Protein AF-A0A937M242-F1 (afdb_monomer_lite)

pLDDT: mean 80.91, std 14.11, range [37.75, 94.81]

Foldseek 3Di:
DVVLLVVLVVVVVPDPDDPCCLPVVPVDQDPVNVVLLVQLLPDALCCVQVLVVLLVVAAQQSCLLVVLLVVLLVCQVPPQVVVCVVVVDPALLVVQCVVPHPVSSVVVVVVVCCCCVVPVLVSRLQSVLVVCCVVVVQCVVVVHDPVVSSVVSSCVVVVVVVCSCVVVPPSSVSSSSSVVSVVSVCCVVVVLQVVLCVCQVHNVRSVVCCCPVPVSNHDNQGDPPRPRHNVCSVPPSSVVSNCCNNHDDD

Sequence (250 aa):
MSAVGWFSYLKSRSTTQDSDGYFLAGRGLSAPFIAGSLLLTNLSAEQLIGLNGSAYGFNMSSMAWEVTAAVATIAMAFFFLPRYLRGGFTTLPQFLGDRYDDDVRRMSVVLFLLGYGLVTIPSVLYSGSVAVLKLFDVPQMLNVDYSTSLVLTVFVIGATGALYAILGGLKAVAVSDTINGIGLLIVGITVPLLGLALLGGDVISGIGIITTNHPEKLNAIGSASDPTPFGTVFTGMVFANLFYWCSNQY

Radius of gyration: 20.96 Å; chains: 1; bounding box: 53×52×60 Å

Structure (mmCIF, N/CA/C/O backbone):
data_AF-A0A937M242-F1
#
_entry.id   AF-A0A937M242-F1
#
loop_
_atom_site.group_PDB
_atom_site.id
_atom_site.type_symbol
_atom_site.label_atom_id
_atom_site.label_alt_id
_atom_site.label_comp_id
_atom_site.label_asym_id
_atom_site.label_entity_id
_atom_site.label_seq_id
_atom_site.pdbx_PDB_ins_code
_atom_site.Cartn_x
_atom_site.Cartn_y
_atom_site.Cartn_z
_atom_site.occupancy
_atom_site.B_iso_or_equiv
_atom_site.auth_seq_id
_atom_site.auth_comp_id
_atom_site.auth_asym_id
_atom_site.auth_atom_id
_atom_site.pdbx_PDB_model_num
ATOM 1 N N . MET A 1 1 ? 3.423 18.612 -3.620 1.00 45.56 1 MET A N 1
ATOM 2 C CA . MET A 1 1 ? 2.985 18.506 -2.209 1.00 45.56 1 MET A CA 1
ATOM 3 C C . MET A 1 1 ? 2.769 19.868 -1.548 1.00 45.56 1 MET A C 1
ATOM 5 O O . MET A 1 1 ? 1.643 20.146 -1.168 1.00 45.56 1 MET A O 1
ATOM 9 N N . SER A 1 2 ? 3.757 20.769 -1.485 1.00 43.53 2 SER A N 1
ATOM 10 C CA . SER A 1 2 ? 3.628 22.063 -0.774 1.00 43.53 2 SER A CA 1
ATOM 11 C C . SER A 1 2 ? 2.548 23.006 -1.333 1.00 43.53 2 SER A C 1
ATOM 13 O O . SER A 1 2 ? 1.844 23.651 -0.565 1.00 43.53 2 SER A O 1
ATOM 15 N N . ALA A 1 3 ? 2.347 23.035 -2.657 1.00 48.91 3 ALA A N 1
ATOM 16 C CA . ALA A 1 3 ? 1.278 23.820 -3.290 1.00 48.91 3 ALA A CA 1
ATOM 17 C C . ALA A 1 3 ? -0.129 23.255 -3.010 1.00 48.91 3 ALA A C 1
ATOM 19 O O . ALA A 1 3 ? -1.065 24.013 -2.772 1.00 48.91 3 ALA A O 1
ATOM 20 N N . VAL A 1 4 ? -0.267 21.924 -2.970 1.00 56.25 4 VAL A N 1
ATOM 21 C CA . VAL A 1 4 ? -1.519 21.234 -2.607 1.00 56.25 4 VAL A CA 1
ATOM 22 C C . VAL A 1 4 ? -1.827 21.441 -1.123 1.00 56.25 4 VAL A C 1
ATOM 24 O O . VAL A 1 4 ? -2.969 21.726 -0.772 1.00 56.25 4 VAL A O 1
ATOM 27 N N . GLY A 1 5 ? -0.809 21.390 -0.259 1.00 47.94 5 GLY A N 1
ATOM 28 C CA . GLY A 1 5 ? -0.926 21.706 1.166 1.00 47.94 5 GLY A CA 1
ATOM 29 C C . GLY A 1 5 ? -1.328 23.162 1.419 1.00 47.94 5 GLY A C 1
ATOM 30 O O . GLY A 1 5 ? -2.248 23.412 2.192 1.00 47.94 5 GLY A O 1
ATOM 31 N N . TRP A 1 6 ? -0.723 24.119 0.709 1.00 60.50 6 TRP A N 1
ATOM 32 C CA . TRP A 1 6 ? -1.085 25.541 0.778 1.00 60.50 6 TRP A CA 1
ATOM 33 C C . TRP A 1 6 ? -2.512 25.806 0.279 1.00 60.50 6 TRP A C 1
ATOM 35 O O . TRP A 1 6 ? -3.285 26.505 0.931 1.00 60.50 6 TRP A O 1
ATOM 45 N N . PHE A 1 7 ? -2.904 25.191 -0.840 1.00 60.66 7 PHE A N 1
ATOM 46 C CA . PHE A 1 7 ? -4.263 25.293 -1.372 1.00 60.66 7 PHE A CA 1
ATOM 47 C C . PHE A 1 7 ? -5.303 24.661 -0.431 1.00 60.66 7 PHE A C 1
ATOM 49 O O . PHE A 1 7 ? -6.369 25.235 -0.208 1.00 60.66 7 PHE A O 1
ATOM 56 N N . SER A 1 8 ? -4.976 23.522 0.184 1.00 52.38 8 SER A N 1
ATOM 57 C CA . SER A 1 8 ? -5.827 22.855 1.180 1.00 52.38 8 SER A CA 1
ATOM 58 C C . SER A 1 8 ? -5.965 23.689 2.455 1.00 52.38 8 SER A C 1
ATOM 60 O O . SER A 1 8 ? -7.067 23.820 2.986 1.00 52.38 8 SER A O 1
ATOM 62 N N . TYR A 1 9 ? -4.880 24.325 2.906 1.00 60.62 9 TYR A N 1
ATOM 63 C CA . TYR A 1 9 ? -4.885 25.264 4.028 1.00 60.62 9 TYR A CA 1
ATOM 64 C C . TYR A 1 9 ? -5.775 26.488 3.748 1.00 60.62 9 TYR A C 1
ATOM 66 O O . TYR A 1 9 ? -6.612 26.851 4.576 1.00 60.62 9 TYR A O 1
ATOM 74 N N . LEU A 1 10 ? -5.678 27.077 2.551 1.00 63.59 10 LEU A N 1
ATOM 75 C CA . LEU A 1 10 ? -6.522 28.201 2.130 1.00 63.59 10 LEU A CA 1
ATOM 76 C C . LEU A 1 10 ? -8.006 27.820 2.019 1.00 63.59 10 LEU A C 1
ATOM 78 O O . LEU A 1 10 ? -8.866 28.580 2.462 1.00 63.59 10 LEU A O 1
ATOM 82 N N . LYS A 1 11 ? -8.316 26.634 1.482 1.00 55.66 11 LYS A N 1
ATOM 83 C CA . LYS A 1 11 ? -9.694 26.134 1.339 1.00 55.66 11 LYS A CA 1
ATOM 84 C C . LYS A 1 11 ? -10.312 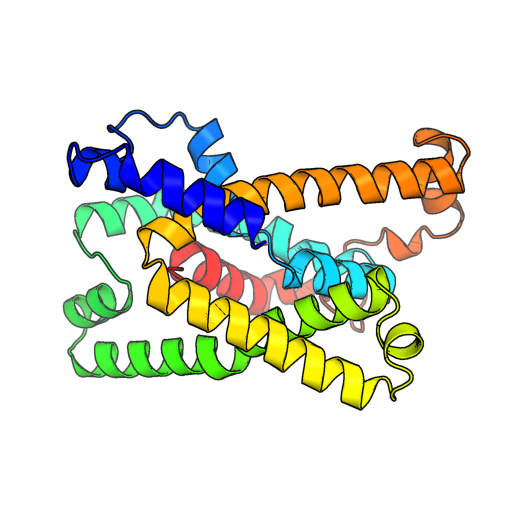25.713 2.677 1.00 55.66 11 LYS A C 1
ATOM 86 O O . LYS A 1 11 ? -11.509 25.889 2.882 1.00 55.66 11 LYS A O 1
ATOM 91 N N . SER A 1 12 ? -9.498 25.231 3.618 1.00 53.84 12 SER A N 1
ATOM 92 C CA . SER A 1 12 ? -9.926 24.943 4.994 1.00 53.84 12 SER A CA 1
ATOM 93 C C . SER A 1 12 ? -10.368 26.212 5.738 1.00 53.84 12 SER A C 1
ATOM 95 O O . SER A 1 12 ? -11.279 26.159 6.563 1.00 53.84 12 SER A O 1
ATOM 97 N N . ARG A 1 13 ? -9.789 27.373 5.391 1.00 49.31 13 ARG A N 1
ATOM 98 C CA . ARG A 1 13 ? -10.111 28.675 5.996 1.00 49.31 13 ARG A CA 1
ATOM 99 C C . ARG A 1 13 ? -11.459 29.261 5.558 1.00 49.31 13 ARG A C 1
ATOM 101 O O . ARG A 1 13 ? -11.968 30.134 6.252 1.00 49.31 13 ARG A O 1
ATOM 108 N N . SER A 1 14 ? -12.028 28.818 4.433 1.00 45.84 14 SER A N 1
ATOM 109 C CA . SER A 1 14 ? -13.262 29.384 3.858 1.00 45.84 14 SER A CA 1
ATOM 110 C C . SER A 1 14 ? -14.537 28.581 4.141 1.00 45.84 14 SER A C 1
ATOM 112 O O . SER A 1 14 ? -15.613 28.984 3.709 1.00 45.84 14 SER A O 1
ATOM 114 N N . THR A 1 15 ? -14.455 27.465 4.873 1.00 44.00 15 THR A N 1
ATOM 115 C CA . THR A 1 15 ? -15.621 26.641 5.247 1.00 44.00 15 THR A CA 1
ATOM 116 C C . THR A 1 15 ? -15.697 26.455 6.760 1.00 44.00 15 THR A C 1
ATOM 118 O O . THR A 1 15 ? -15.342 25.410 7.307 1.00 44.00 15 THR A O 1
ATOM 121 N N . THR A 1 16 ? -16.169 27.498 7.439 1.00 42.72 16 THR A N 1
ATOM 122 C CA . THR A 1 16 ? -16.728 27.445 8.795 1.00 42.72 16 THR A CA 1
ATOM 123 C C . THR A 1 16 ? -18.250 27.470 8.711 1.00 42.72 16 THR A C 1
ATOM 125 O O . THR A 1 16 ? -18.851 28.485 9.038 1.00 42.72 16 THR A O 1
ATOM 128 N N . GLN A 1 17 ? -18.876 26.378 8.264 1.00 44.19 17 GLN A N 1
ATOM 129 C CA . GLN A 1 17 ? -20.279 26.080 8.582 1.00 44.19 17 GLN A CA 1
ATOM 130 C C . GLN A 1 17 ? -20.446 24.559 8.731 1.00 44.19 17 GLN A C 1
ATOM 132 O O . GLN A 1 17 ? -20.186 23.811 7.794 1.00 44.19 17 GLN A O 1
ATOM 137 N N . ASP A 1 18 ? -20.813 24.164 9.951 1.00 43.06 18 ASP A N 1
ATOM 138 C CA . ASP A 1 18 ? -21.130 22.831 10.477 1.00 43.06 18 ASP A CA 1
ATOM 139 C C . ASP A 1 18 ? -20.095 21.696 10.397 1.00 43.06 18 ASP A C 1
ATOM 141 O O . ASP A 1 18 ? -19.679 21.224 9.337 1.00 43.06 18 ASP A O 1
ATOM 145 N N . SER A 1 19 ? -19.771 21.163 11.581 1.00 48.59 19 SER A N 1
ATOM 146 C CA . SER A 1 19 ? -19.070 19.888 11.777 1.00 48.59 19 SER A CA 1
ATOM 147 C C . SER A 1 19 ? -19.777 18.732 11.068 1.00 48.59 19 SER A C 1
ATOM 149 O O . SER A 1 19 ? -19.115 17.857 10.514 1.00 48.59 19 SER A O 1
ATOM 151 N N . ASP A 1 20 ? -21.107 18.775 10.993 1.00 41.00 20 ASP A N 1
ATOM 152 C CA . ASP A 1 20 ? -21.915 17.734 10.357 1.00 41.00 20 ASP A CA 1
ATOM 153 C C . ASP A 1 20 ? -21.781 17.752 8.827 1.00 41.00 20 ASP A C 1
ATOM 155 O O . ASP A 1 20 ? -21.719 16.699 8.194 1.00 41.00 20 ASP A O 1
ATOM 159 N N . GLY A 1 21 ? -21.642 18.931 8.212 1.00 40.84 21 GLY A N 1
ATOM 160 C CA . GLY A 1 21 ? -21.401 19.064 6.771 1.00 40.84 21 GLY A CA 1
ATOM 161 C C . GLY A 1 21 ? -20.007 18.591 6.351 1.00 40.84 21 GLY A C 1
ATOM 162 O O . GLY A 1 21 ? -19.833 18.072 5.247 1.00 40.84 21 GLY A O 1
ATOM 163 N N . TYR A 1 22 ? -19.028 18.721 7.250 1.00 41.22 22 TYR A N 1
ATOM 164 C CA . TYR A 1 22 ? -17.650 18.290 7.029 1.00 41.22 22 TYR A CA 1
ATOM 165 C C . TYR A 1 22 ? -17.459 16.771 7.197 1.00 41.22 22 TYR A C 1
ATOM 167 O O . TYR A 1 22 ? -16.716 16.171 6.426 1.00 41.22 22 TYR A O 1
ATOM 175 N N . PHE A 1 23 ? -18.150 16.144 8.158 1.00 37.75 23 PHE A N 1
ATOM 176 C CA . PHE A 1 23 ? -18.019 14.707 8.437 1.00 37.75 23 PHE A CA 1
ATOM 177 C C . PHE A 1 23 ? -19.012 13.815 7.681 1.00 37.75 23 PHE A C 1
ATOM 179 O O . PHE A 1 23 ? -18.674 12.679 7.359 1.00 37.75 23 PHE A O 1
ATOM 186 N N . LEU A 1 24 ? -20.227 14.290 7.384 1.00 42.53 24 LEU A N 1
ATOM 187 C CA . LEU A 1 24 ? -21.286 13.442 6.814 1.00 42.53 24 LEU A CA 1
ATOM 188 C C . LEU A 1 24 ? -21.553 13.686 5.329 1.00 42.53 24 LEU A C 1
ATOM 190 O O . LEU A 1 24 ? -22.464 13.052 4.788 1.00 42.53 24 LEU A O 1
ATOM 194 N N . ALA A 1 25 ? -20.822 14.612 4.687 1.00 44.56 25 ALA A N 1
ATOM 195 C CA . ALA A 1 25 ? -21.025 15.014 3.290 1.00 44.56 25 ALA A CA 1
ATOM 196 C C . ALA A 1 25 ? -22.524 15.072 2.915 1.00 44.56 25 ALA A C 1
ATOM 198 O O . ALA A 1 25 ? -22.969 14.531 1.901 1.00 44.56 25 ALA A O 1
ATOM 199 N N . GLY A 1 26 ? -23.318 15.649 3.827 1.00 42.12 26 GLY A N 1
ATOM 200 C CA . GLY A 1 26 ? -24.756 15.846 3.700 1.00 42.12 26 GLY A CA 1
ATOM 201 C C . GLY A 1 26 ? -25.563 14.648 3.191 1.00 42.12 26 GLY A C 1
ATOM 202 O O . GLY A 1 26 ? -26.311 14.841 2.249 1.00 42.12 26 GLY A O 1
ATOM 203 N N . ARG A 1 27 ? -25.452 13.432 3.758 1.00 45.38 27 ARG A N 1
ATOM 204 C CA . ARG A 1 27 ? -26.354 12.266 3.497 1.00 45.38 27 ARG A CA 1
ATOM 205 C C . ARG A 1 27 ? -26.612 11.912 2.010 1.00 45.38 27 ARG A C 1
ATOM 207 O O . ARG A 1 27 ? -27.510 11.124 1.726 1.00 45.38 27 ARG A O 1
ATOM 214 N N . GLY A 1 28 ? -25.849 12.469 1.071 1.00 47.88 28 GLY A N 1
ATOM 215 C CA . GLY A 1 28 ? -26.206 12.549 -0.350 1.00 47.88 28 GLY A CA 1
ATOM 216 C C . GLY A 1 28 ? -25.076 12.150 -1.291 1.00 47.88 28 GLY A C 1
ATOM 217 O O . GLY A 1 28 ? -25.135 12.448 -2.483 1.00 47.88 28 GLY A O 1
ATOM 218 N N . LEU A 1 29 ? -24.038 11.488 -0.775 1.00 56.16 29 LEU A N 1
ATOM 219 C CA . LEU A 1 29 ? -22.970 10.961 -1.613 1.00 56.16 29 LEU A CA 1
ATOM 220 C C . LEU A 1 29 ? -23.517 9.847 -2.510 1.00 56.16 29 LEU A C 1
ATOM 222 O O . LEU A 1 29 ? -24.010 8.823 -2.037 1.00 56.16 29 LEU A O 1
ATOM 226 N N . SER A 1 30 ? -23.435 10.062 -3.820 1.00 62.88 30 SER A N 1
ATOM 227 C CA . SER A 1 30 ? -23.831 9.068 -4.811 1.00 62.88 30 SER A CA 1
ATOM 228 C C . SER A 1 30 ? -22.890 7.857 -4.763 1.00 62.88 30 SER A C 1
ATOM 230 O O . SER A 1 30 ? -21.702 7.986 -4.464 1.00 62.88 30 SER A O 1
ATOM 232 N N . ALA A 1 31 ? -23.405 6.664 -5.080 1.00 65.81 31 ALA A N 1
ATOM 233 C CA . ALA A 1 31 ? -22.620 5.425 -5.050 1.00 65.81 31 ALA A CA 1
ATOM 234 C C . ALA A 1 31 ? -21.284 5.493 -5.832 1.00 65.81 31 ALA A C 1
ATOM 236 O O . ALA A 1 31 ? -20.283 5.010 -5.302 1.00 65.81 31 ALA A O 1
ATOM 237 N N . PRO A 1 32 ? -21.199 6.138 -7.019 1.00 65.31 32 PRO A N 1
ATOM 238 C CA . PRO A 1 32 ? -19.925 6.308 -7.722 1.00 65.31 32 PRO A CA 1
ATOM 239 C C . PRO A 1 32 ? -18.912 7.156 -6.950 1.00 65.31 32 PRO A C 1
ATOM 241 O O . PRO A 1 32 ? -17.719 6.882 -7.009 1.00 65.31 32 PRO A O 1
ATOM 244 N N . PHE A 1 33 ? -19.371 8.169 -6.210 1.00 64.94 33 PHE A N 1
ATOM 245 C CA . PHE A 1 33 ? -18.493 9.011 -5.403 1.00 64.94 33 PHE A CA 1
ATOM 246 C C . PHE A 1 33 ? -17.939 8.244 -4.199 1.00 64.94 33 PHE A C 1
ATOM 248 O O . PHE A 1 33 ? -16.751 8.339 -3.913 1.00 64.94 33 PHE A O 1
ATOM 255 N N . ILE A 1 34 ? -18.772 7.438 -3.532 1.00 66.75 34 ILE A N 1
ATOM 256 C CA . ILE A 1 34 ? -18.334 6.582 -2.417 1.00 66.75 34 ILE A CA 1
ATOM 257 C C . ILE A 1 34 ? -17.326 5.542 -2.915 1.00 66.75 34 ILE A C 1
ATOM 259 O O . ILE A 1 34 ? -16.252 5.409 -2.337 1.00 66.75 34 ILE A O 1
ATOM 263 N N . ALA A 1 35 ? -17.635 4.845 -4.012 1.00 67.62 35 ALA A N 1
ATOM 264 C CA . ALA A 1 35 ? -16.732 3.862 -4.607 1.00 67.62 35 ALA A CA 1
ATOM 265 C C . ALA A 1 35 ? -15.412 4.503 -5.064 1.00 67.62 35 ALA A C 1
ATOM 267 O O . ALA A 1 35 ? -14.341 3.981 -4.770 1.00 67.62 35 ALA A O 1
ATOM 268 N N . GLY A 1 36 ? -15.484 5.665 -5.720 1.00 68.88 36 GLY A N 1
ATOM 269 C CA . GLY A 1 36 ? -14.311 6.438 -6.116 1.00 68.88 36 GLY A CA 1
ATOM 270 C C . GLY A 1 36 ? -13.466 6.845 -4.913 1.00 68.88 36 GLY A C 1
ATOM 271 O O . GLY A 1 36 ? -12.268 6.607 -4.913 1.00 68.88 36 GLY A O 1
ATOM 272 N N . SER A 1 37 ? -14.080 7.377 -3.855 1.00 69.38 37 SER A N 1
ATOM 273 C CA . SER A 1 37 ? -13.370 7.742 -2.627 1.00 69.38 37 SER A CA 1
ATOM 274 C C . SER A 1 37 ? -12.691 6.536 -1.979 1.00 69.38 37 SER A C 1
ATOM 276 O O . SER A 1 37 ? -11.526 6.638 -1.620 1.00 69.38 37 SER A O 1
ATOM 278 N N . LEU A 1 38 ? -13.378 5.394 -1.871 1.00 72.62 38 LEU A N 1
ATOM 279 C CA . LEU A 1 38 ? -12.808 4.169 -1.299 1.00 72.62 38 LEU A CA 1
ATOM 280 C C . LEU A 1 38 ? -11.607 3.659 -2.108 1.00 72.62 38 LEU A C 1
ATOM 282 O O . LEU A 1 38 ? -10.599 3.271 -1.523 1.00 72.62 38 LEU A O 1
ATOM 286 N N . LEU A 1 39 ? -11.687 3.704 -3.441 1.00 74.06 39 LEU A N 1
ATOM 287 C CA . LEU A 1 39 ? -10.563 3.350 -4.311 1.00 74.06 39 LEU A CA 1
ATOM 288 C C . LEU A 1 39 ? -9.393 4.323 -4.149 1.00 74.06 39 LEU A C 1
ATOM 290 O O . LEU A 1 39 ? -8.249 3.896 -4.026 1.00 74.06 39 LEU A O 1
ATOM 294 N N . LEU A 1 40 ? -9.670 5.628 -4.114 1.00 71.00 40 LEU A N 1
ATOM 295 C CA . LEU A 1 40 ? -8.642 6.658 -3.962 1.00 71.00 40 LEU A CA 1
ATOM 296 C C . LEU A 1 40 ? -7.928 6.578 -2.608 1.00 71.00 40 LEU A C 1
ATOM 298 O O . LEU A 1 40 ? -6.729 6.830 -2.557 1.00 71.00 40 LEU A O 1
ATOM 302 N N . THR A 1 41 ? -8.632 6.197 -1.541 1.00 71.31 41 THR A N 1
ATOM 303 C CA . THR A 1 41 ? -8.034 5.966 -0.217 1.00 71.31 41 THR A CA 1
ATOM 304 C C . THR A 1 41 ? -7.152 4.718 -0.190 1.00 71.31 41 THR A C 1
ATOM 306 O O . THR A 1 41 ? -6.216 4.652 0.601 1.00 71.31 41 THR A O 1
ATOM 309 N N . ASN A 1 42 ? -7.413 3.732 -1.051 1.00 75.88 42 ASN A N 1
ATOM 310 C CA . ASN A 1 42 ? -6.592 2.528 -1.110 1.00 75.88 42 ASN A CA 1
ATOM 311 C C . ASN A 1 42 ? -5.320 2.706 -1.955 1.00 75.88 42 ASN A C 1
ATOM 313 O O . ASN A 1 42 ? -4.318 2.050 -1.686 1.00 75.88 42 ASN A O 1
ATOM 317 N N . LEU A 1 43 ? -5.318 3.605 -2.942 1.00 78.31 43 LEU A N 1
ATOM 318 C CA . LEU A 1 43 ? -4.146 3.841 -3.784 1.00 78.31 43 LEU A CA 1
ATOM 319 C C . LEU A 1 43 ? -3.012 4.523 -3.009 1.00 78.31 43 LEU A C 1
ATOM 321 O O . LEU A 1 43 ? -3.105 5.692 -2.638 1.00 78.31 43 LEU A O 1
ATOM 325 N N . SER A 1 44 ? -1.890 3.821 -2.854 1.00 80.75 44 SER A N 1
ATOM 326 C CA . SER A 1 44 ? -0.676 4.373 -2.256 1.00 80.75 44 SER A CA 1
ATOM 327 C C . SER A 1 44 ? 0.581 4.058 -3.076 1.00 80.75 44 SER A C 1
ATOM 329 O O . SER A 1 44 ? 0.553 3.344 -4.086 1.00 80.75 44 SER A O 1
ATOM 331 N N . ALA A 1 45 ? 1.716 4.610 -2.636 1.00 79.31 45 ALA A N 1
ATOM 332 C CA . ALA A 1 45 ? 3.022 4.306 -3.215 1.00 79.31 45 ALA A CA 1
ATOM 333 C C . ALA A 1 45 ? 3.376 2.811 -3.112 1.00 79.31 45 ALA A C 1
ATOM 335 O O . ALA A 1 45 ? 4.076 2.291 -3.981 1.00 79.31 45 ALA A O 1
ATOM 336 N N . GLU A 1 46 ? 2.856 2.110 -2.100 1.00 82.56 46 GLU A N 1
ATOM 337 C CA . GLU A 1 46 ? 3.051 0.672 -1.929 1.00 82.56 46 GLU A CA 1
ATOM 338 C C . GLU A 1 46 ? 2.458 -0.113 -3.103 1.00 82.56 46 GLU A C 1
ATOM 340 O O . GLU A 1 46 ? 3.147 -0.939 -3.697 1.00 82.56 46 GLU A O 1
ATOM 345 N N . GLN A 1 47 ? 1.223 0.181 -3.510 1.00 85.50 47 GLN A N 1
ATOM 346 C CA . GLN A 1 47 ? 0.601 -0.483 -4.654 1.00 85.50 47 GLN A CA 1
ATOM 347 C C . GLN A 1 47 ? 1.289 -0.081 -5.964 1.00 85.50 47 GLN A C 1
ATOM 349 O O . GLN A 1 47 ? 1.643 -0.937 -6.775 1.00 85.50 47 GLN A O 1
ATOM 354 N N . LEU A 1 48 ? 1.547 1.215 -6.165 1.00 84.50 48 LEU A N 1
ATOM 355 C CA . LEU A 1 48 ? 2.111 1.699 -7.429 1.00 84.50 48 LEU A CA 1
ATOM 356 C C . LEU A 1 48 ? 3.563 1.281 -7.673 1.00 84.50 48 LEU A C 1
ATOM 358 O O . LEU A 1 48 ? 3.958 1.162 -8.831 1.00 84.50 48 LEU A O 1
ATOM 362 N N . ILE A 1 49 ? 4.364 1.078 -6.627 1.00 88.19 49 ILE A N 1
ATOM 363 C CA . ILE A 1 49 ? 5.776 0.689 -6.759 1.00 88.19 49 ILE A CA 1
ATOM 364 C C . ILE A 1 49 ? 5.986 -0.771 -6.370 1.00 88.19 49 ILE A C 1
ATOM 366 O O . ILE A 1 49 ? 6.669 -1.500 -7.088 1.00 88.19 49 ILE A O 1
ATOM 370 N N . GLY A 1 50 ? 5.400 -1.211 -5.259 1.00 86.81 50 GLY A N 1
ATOM 371 C CA . GLY A 1 50 ? 5.551 -2.562 -4.723 1.00 86.81 50 GLY A CA 1
ATOM 372 C C . GLY A 1 50 ? 4.840 -3.611 -5.571 1.00 86.81 50 GLY A C 1
ATOM 373 O O . GLY A 1 50 ? 5.506 -4.489 -6.120 1.00 86.81 50 GLY A O 1
ATOM 374 N N . LEU A 1 51 ? 3.514 -3.512 -5.736 1.00 88.19 51 LEU A N 1
ATOM 375 C CA . LEU A 1 51 ? 2.755 -4.501 -6.522 1.00 88.19 51 LEU A CA 1
ATOM 376 C C . LEU A 1 51 ? 3.164 -4.487 -7.997 1.00 88.19 51 LEU A C 1
ATOM 378 O O . LEU A 1 51 ? 3.392 -5.549 -8.575 1.00 88.19 51 LEU A O 1
ATOM 382 N N . ASN A 1 52 ? 3.351 -3.306 -8.591 1.00 90.00 52 ASN A N 1
ATOM 383 C CA . ASN A 1 52 ? 3.847 -3.205 -9.968 1.00 90.00 52 ASN A CA 1
ATOM 384 C C . ASN A 1 52 ? 5.275 -3.752 -10.114 1.00 90.00 52 ASN A C 1
ATOM 386 O O . ASN A 1 52 ? 5.574 -4.437 -11.089 1.00 90.00 52 ASN A O 1
ATOM 390 N N . GLY A 1 53 ? 6.158 -3.496 -9.143 1.00 88.81 53 GLY A N 1
ATOM 391 C CA . GLY A 1 53 ? 7.508 -4.059 -9.124 1.00 88.81 53 GLY A CA 1
ATOM 392 C C . GLY A 1 53 ? 7.501 -5.583 -8.998 1.00 88.81 53 GLY A C 1
ATOM 393 O O . GLY A 1 53 ? 8.262 -6.262 -9.686 1.00 88.81 53 GLY A O 1
ATOM 394 N N . SER A 1 54 ? 6.598 -6.124 -8.179 1.00 90.25 54 SER A N 1
ATOM 395 C CA . SER A 1 54 ? 6.351 -7.561 -8.055 1.00 90.25 54 SER A CA 1
ATOM 396 C C . SER A 1 54 ? 5.855 -8.158 -9.375 1.00 90.25 54 SER A C 1
ATOM 398 O O . SER A 1 54 ? 6.435 -9.131 -9.854 1.00 90.25 54 SER A O 1
ATOM 400 N N . ALA A 1 55 ? 4.867 -7.534 -10.021 1.00 90.81 55 ALA A N 1
ATOM 401 C CA . ALA A 1 55 ? 4.345 -7.993 -11.305 1.00 90.81 55 ALA A CA 1
ATOM 402 C C . ALA A 1 55 ? 5.400 -7.943 -12.423 1.00 90.81 55 ALA A C 1
ATOM 404 O O . ALA A 1 55 ? 5.497 -8.861 -13.237 1.00 90.81 55 ALA A O 1
ATOM 405 N N . TYR A 1 56 ? 6.239 -6.903 -12.433 1.00 89.75 56 TYR A N 1
ATOM 406 C CA . TYR A 1 56 ? 7.347 -6.780 -13.377 1.00 89.75 56 TYR A CA 1
ATOM 407 C C . TYR A 1 56 ? 8.442 -7.827 -13.134 1.00 89.75 56 TYR A C 1
ATOM 409 O O . TYR A 1 56 ? 8.924 -8.443 -14.086 1.00 89.75 56 TYR A O 1
ATOM 417 N N . GLY A 1 57 ? 8.837 -8.058 -11.878 1.00 90.25 57 GLY A N 1
ATOM 418 C CA . GLY A 1 57 ? 9.856 -9.051 -11.523 1.00 90.25 57 GLY A CA 1
ATOM 419 C C . GLY A 1 57 ? 9.401 -10.485 -11.795 1.00 90.25 57 GLY A C 1
ATOM 420 O O . GLY A 1 57 ? 10.165 -11.282 -12.337 1.00 90.25 57 GLY A O 1
ATOM 421 N N . PHE A 1 58 ? 8.135 -10.778 -11.504 1.00 90.38 58 PHE A N 1
ATOM 422 C CA . PHE A 1 58 ? 7.527 -12.098 -11.637 1.00 90.38 58 PHE A CA 1
ATOM 423 C C . PHE A 1 58 ? 6.485 -12.090 -12.759 1.00 90.38 58 PHE A C 1
ATOM 425 O O . PHE A 1 58 ? 6.870 -12.093 -13.930 1.00 90.38 58 PHE A O 1
ATOM 432 N N . ASN A 1 59 ? 5.196 -12.073 -12.415 1.00 91.62 59 ASN A N 1
ATOM 433 C CA . ASN A 1 59 ? 4.051 -12.081 -13.323 1.00 91.62 59 ASN A CA 1
ATOM 434 C C . ASN A 1 59 ? 2.814 -11.467 -12.641 1.00 91.62 59 ASN A C 1
ATOM 436 O O . ASN A 1 59 ? 2.870 -11.004 -11.502 1.00 91.62 59 ASN A O 1
ATOM 440 N N . MET A 1 60 ? 1.671 -11.496 -13.319 1.00 91.19 60 MET A N 1
ATOM 441 C CA . MET A 1 60 ? 0.406 -10.944 -12.834 1.00 91.19 60 MET A CA 1
ATOM 442 C C . MET A 1 60 ? -0.236 -11.688 -11.648 1.00 91.19 60 MET A C 1
ATOM 444 O O . MET A 1 60 ? -1.309 -11.275 -11.224 1.00 91.19 60 MET A O 1
ATOM 448 N N . SER A 1 61 ? 0.389 -12.708 -11.048 1.00 91.88 61 SER A N 1
ATOM 449 C CA . SER A 1 61 ? -0.158 -13.418 -9.871 1.00 91.88 61 SER A CA 1
ATOM 450 C C . SER A 1 61 ? -0.467 -12.503 -8.678 1.00 91.88 61 SER A C 1
ATOM 452 O O . SER A 1 61 ? -1.479 -12.688 -7.999 1.00 91.88 61 SER A O 1
ATOM 454 N N . SER A 1 62 ? 0.324 -11.446 -8.469 1.00 89.31 62 SER A N 1
ATOM 455 C CA . SER A 1 62 ? 0.090 -10.447 -7.412 1.00 89.31 62 SER A CA 1
ATOM 456 C C . SER A 1 62 ? -1.240 -9.690 -7.564 1.00 89.31 62 SER A C 1
ATOM 458 O O . SER A 1 62 ? -1.714 -9.100 -6.596 1.00 89.31 62 SER A O 1
ATOM 460 N N . MET A 1 63 ? -1.905 -9.745 -8.729 1.00 90.12 63 MET A N 1
ATOM 461 C CA . MET A 1 63 ? -3.243 -9.163 -8.907 1.00 90.12 63 MET A CA 1
ATOM 462 C C . MET A 1 63 ? -4.308 -9.816 -8.027 1.00 90.12 63 MET A C 1
ATOM 464 O O . MET A 1 63 ? -5.371 -9.232 -7.814 1.00 90.12 63 MET A O 1
ATOM 468 N N . ALA A 1 64 ? -4.046 -11.023 -7.520 1.00 90.56 64 ALA A N 1
ATOM 469 C CA . ALA A 1 64 ? -4.955 -11.703 -6.615 1.00 90.56 64 ALA A CA 1
ATOM 470 C C . ALA A 1 64 ? -5.294 -10.832 -5.392 1.00 90.56 64 ALA A C 1
ATOM 472 O O . ALA A 1 64 ? -6.412 -10.948 -4.889 1.00 90.56 64 ALA A O 1
ATOM 473 N N . TRP A 1 65 ? -4.394 -9.935 -4.948 1.00 87.94 65 TRP A N 1
ATOM 474 C CA . TRP A 1 65 ? -4.642 -8.998 -3.837 1.00 87.94 65 TRP A CA 1
ATOM 475 C C . TRP A 1 65 ? -5.841 -8.101 -4.127 1.00 87.94 65 TRP A C 1
ATOM 477 O O . TRP A 1 65 ? -6.757 -8.030 -3.314 1.00 87.94 65 TRP A O 1
ATOM 487 N N . GLU A 1 66 ? -5.902 -7.550 -5.335 1.00 87.00 66 GLU A N 1
ATOM 488 C CA . GLU A 1 66 ? -6.975 -6.656 -5.776 1.00 87.00 66 GLU A CA 1
ATOM 489 C C . GLU A 1 66 ? -8.252 -7.413 -6.174 1.00 87.00 66 GLU A C 1
ATOM 491 O O . GLU A 1 66 ? -9.371 -6.989 -5.885 1.00 87.00 66 GLU A O 1
ATOM 496 N N . VAL A 1 67 ? -8.120 -8.582 -6.809 1.00 88.25 67 VAL A N 1
ATOM 497 C CA . VAL A 1 67 ? -9.294 -9.368 -7.232 1.00 88.25 67 VAL A CA 1
ATOM 498 C C . VAL A 1 67 ? -10.052 -9.919 -6.022 1.00 88.25 67 VAL A C 1
ATOM 500 O O . VAL A 1 67 ? -11.282 -9.886 -5.978 1.00 88.25 67 VAL A O 1
ATOM 503 N N . THR A 1 68 ? -9.332 -10.414 -5.015 1.00 89.50 68 THR A N 1
ATOM 504 C CA . THR A 1 68 ? -9.956 -10.961 -3.801 1.00 89.50 68 THR A CA 1
ATOM 505 C C . THR A 1 68 ? -10.410 -9.868 -2.831 1.00 89.50 68 THR A C 1
ATOM 507 O O . THR A 1 68 ? -11.384 -10.081 -2.104 1.00 89.50 68 THR A O 1
ATOM 510 N N . ALA A 1 69 ? -9.798 -8.679 -2.879 1.00 87.69 69 ALA A N 1
ATOM 511 C CA . ALA A 1 69 ? -10.293 -7.480 -2.209 1.00 87.69 69 ALA A CA 1
ATOM 512 C C . ALA A 1 69 ? -11.750 -7.177 -2.583 1.00 87.69 69 ALA A C 1
ATOM 514 O O . ALA A 1 69 ? -12.575 -7.000 -1.691 1.00 87.69 69 ALA A O 1
ATOM 515 N N . ALA A 1 70 ? -12.108 -7.231 -3.872 1.00 86.56 70 ALA A N 1
ATOM 516 C CA . ALA A 1 70 ? -13.479 -6.982 -4.326 1.00 86.56 70 ALA A CA 1
ATOM 517 C C . ALA A 1 70 ? -14.510 -7.913 -3.657 1.00 86.56 70 ALA A C 1
ATOM 519 O O . ALA A 1 70 ? -15.594 -7.477 -3.263 1.00 86.56 70 ALA A O 1
ATOM 520 N N . VAL A 1 71 ? -14.162 -9.191 -3.469 1.00 88.38 71 VAL A N 1
ATOM 521 C CA . VAL A 1 71 ? -15.012 -10.164 -2.762 1.00 88.38 71 VAL A CA 1
ATOM 522 C C . VAL A 1 71 ? -15.170 -9.777 -1.290 1.00 88.38 71 VAL A C 1
ATOM 524 O O . VAL A 1 71 ? -16.285 -9.792 -0.761 1.00 88.38 71 VAL A O 1
ATOM 527 N N . ALA A 1 72 ? -14.078 -9.383 -0.632 1.00 89.50 72 ALA A N 1
ATOM 528 C CA . ALA A 1 72 ? -14.111 -8.913 0.748 1.00 89.50 72 ALA A CA 1
ATOM 529 C C . ALA A 1 72 ? -14.918 -7.610 0.898 1.00 89.50 72 ALA A C 1
ATOM 531 O O . ALA 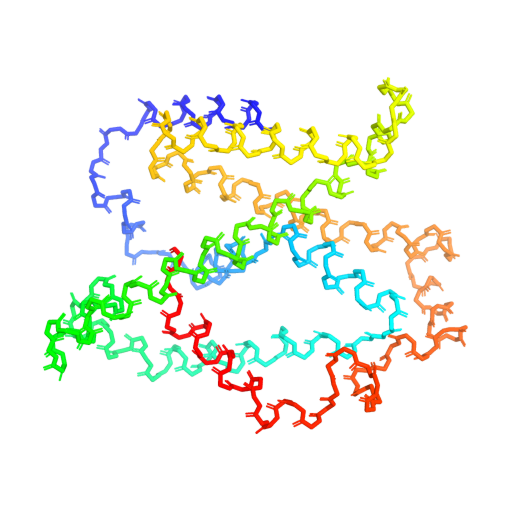A 1 72 ? -15.685 -7.481 1.848 1.00 89.50 72 ALA A O 1
ATOM 532 N N . THR A 1 73 ? -14.844 -6.681 -0.059 1.00 86.12 73 THR A N 1
ATOM 533 C CA . THR A 1 73 ? -15.649 -5.448 -0.071 1.00 86.12 73 THR A CA 1
ATOM 534 C C . THR A 1 73 ? -17.144 -5.742 -0.211 1.00 86.12 73 THR A C 1
ATOM 536 O O . THR A 1 73 ? -17.963 -5.126 0.473 1.00 86.12 73 THR A O 1
ATOM 539 N N . ILE A 1 74 ? -17.529 -6.713 -1.046 1.00 88.38 74 ILE A N 1
ATOM 540 C CA . ILE A 1 74 ? -18.925 -7.171 -1.136 1.00 88.38 74 ILE A CA 1
ATOM 541 C C . ILE A 1 74 ? -19.368 -7.748 0.213 1.00 88.38 74 ILE A C 1
ATOM 543 O O . ILE A 1 74 ? -20.440 -7.402 0.716 1.00 88.38 74 ILE A O 1
ATOM 547 N N . ALA A 1 75 ? -18.534 -8.583 0.840 1.00 89.12 75 ALA A N 1
ATOM 548 C CA . ALA A 1 75 ? -18.829 -9.119 2.163 1.00 89.12 75 ALA A CA 1
ATOM 549 C C . ALA A 1 75 ? -18.979 -8.000 3.211 1.00 89.12 75 ALA A C 1
ATOM 551 O O . ALA A 1 75 ? -19.928 -8.018 4.001 1.00 89.12 75 ALA A O 1
ATOM 552 N N . MET A 1 76 ? -18.102 -6.992 3.174 1.00 87.12 76 MET A N 1
ATOM 553 C CA . MET A 1 76 ? -18.176 -5.797 4.012 1.00 87.12 76 MET A CA 1
ATOM 554 C C . MET A 1 76 ? -19.524 -5.089 3.840 1.00 87.12 76 MET A C 1
ATOM 556 O O . MET A 1 76 ? -20.221 -4.861 4.826 1.00 87.12 76 MET A O 1
ATOM 560 N N . ALA A 1 77 ? -19.946 -4.822 2.603 1.00 85.12 77 ALA A N 1
ATOM 561 C CA . ALA A 1 77 ? -21.184 -4.102 2.308 1.00 85.12 77 ALA A CA 1
ATOM 562 C C . ALA A 1 77 ? -22.451 -4.823 2.806 1.00 85.12 77 ALA A C 1
ATOM 564 O O . ALA A 1 77 ? -23.338 -4.183 3.374 1.00 85.12 77 ALA A O 1
ATOM 565 N N . PHE A 1 78 ? -22.547 -6.145 2.621 1.00 87.31 78 PHE A N 1
ATOM 566 C CA . PHE A 1 78 ? -23.766 -6.898 2.946 1.00 87.31 78 PHE A CA 1
ATOM 567 C C . PHE A 1 78 ? -23.802 -7.459 4.371 1.00 87.31 78 PHE A C 1
ATOM 569 O O . PHE A 1 78 ? -24.882 -7.568 4.954 1.00 87.31 78 PHE A O 1
ATOM 576 N N . PHE A 1 79 ? -22.656 -7.819 4.955 1.00 86.31 79 PHE A N 1
ATOM 577 C CA . PHE A 1 79 ? -22.619 -8.511 6.247 1.00 86.31 79 PHE A CA 1
ATOM 578 C C . PHE A 1 79 ? -22.092 -7.645 7.388 1.00 86.31 79 PHE A C 1
ATOM 580 O O . PHE A 1 79 ? -22.696 -7.639 8.466 1.00 86.31 79 PHE A O 1
ATOM 587 N N . PHE A 1 80 ? -20.984 -6.936 7.190 1.00 84.00 80 PHE A N 1
ATOM 588 C CA . PHE A 1 80 ? -20.298 -6.236 8.278 1.00 84.00 80 PHE A CA 1
ATOM 589 C C . PHE A 1 80 ? -20.839 -4.820 8.477 1.00 84.00 80 PHE A C 1
ATOM 591 O O . PHE A 1 80 ? -21.234 -4.469 9.588 1.00 84.00 80 PHE A O 1
ATOM 598 N N . LEU A 1 81 ? -20.981 -4.048 7.398 1.00 83.06 81 LEU A N 1
ATOM 599 C CA . LEU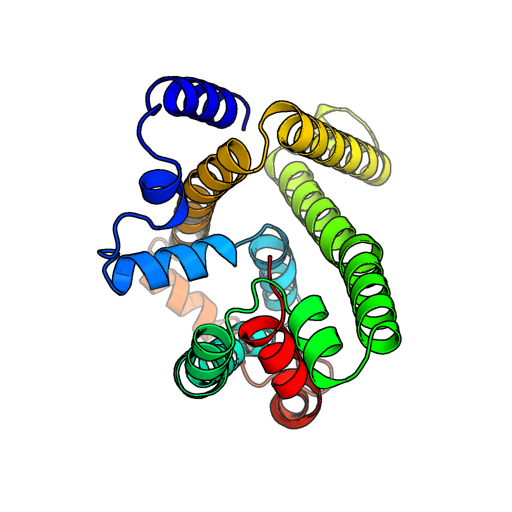 A 1 81 ? -21.459 -2.668 7.431 1.00 83.06 81 LEU A CA 1
ATOM 600 C C . LEU A 1 81 ? -22.827 -2.522 8.129 1.00 83.06 81 LEU A C 1
ATOM 602 O O . LEU A 1 81 ? -22.933 -1.682 9.025 1.00 83.06 81 LEU A O 1
ATOM 606 N N . PRO A 1 82 ? -23.859 -3.353 7.855 1.00 81.75 82 PRO A N 1
ATOM 607 C CA . PRO A 1 82 ? -25.137 -3.238 8.560 1.00 81.75 82 PRO A CA 1
ATOM 608 C C . PRO A 1 82 ? -25.029 -3.530 10.061 1.00 81.75 82 PRO A C 1
ATOM 610 O O . PRO A 1 82 ? -25.829 -3.021 10.845 1.00 81.75 82 PRO A O 1
ATOM 613 N N . ARG A 1 83 ? -24.065 -4.360 10.479 1.00 82.19 83 ARG A N 1
ATOM 614 C CA . ARG A 1 83 ? -23.824 -4.674 11.894 1.00 82.19 83 ARG A CA 1
ATOM 615 C C . ARG A 1 83 ? -23.081 -3.543 12.593 1.00 82.19 83 ARG A C 1
ATOM 617 O O . ARG A 1 83 ? -23.493 -3.158 13.683 1.00 82.19 83 ARG A O 1
ATOM 624 N N . TYR A 1 84 ? -22.053 -2.982 11.959 1.00 79.81 84 TYR A N 1
ATOM 625 C CA . TYR A 1 84 ? -21.301 -1.856 12.513 1.00 79.81 84 TYR A CA 1
ATOM 626 C C . TYR A 1 84 ? -22.182 -0.621 12.689 1.00 79.81 84 TYR A C 1
ATOM 628 O O . TYR A 1 84 ? -22.207 -0.042 13.772 1.00 79.81 84 TYR A O 1
ATOM 636 N N . LEU A 1 85 ? -22.996 -0.288 11.682 1.00 79.19 85 LEU A N 1
ATOM 637 C CA . LEU A 1 85 ? -23.898 0.863 11.755 1.00 79.19 85 LEU A CA 1
ATOM 638 C C . LEU A 1 85 ? -24.988 0.702 12.824 1.00 79.19 85 LEU A C 1
ATOM 640 O O . LEU A 1 85 ? -25.328 1.675 13.490 1.00 79.19 85 LEU A O 1
ATOM 644 N N . ARG A 1 86 ? -25.526 -0.510 13.032 1.00 78.94 86 ARG A N 1
ATOM 645 C CA . ARG A 1 86 ? -26.502 -0.767 14.113 1.00 78.94 86 ARG A CA 1
ATOM 646 C C . ARG A 1 86 ? -25.883 -0.697 15.504 1.00 78.94 86 ARG A C 1
ATOM 648 O O . ARG A 1 86 ? -26.580 -0.353 16.449 1.00 78.94 86 ARG A O 1
ATOM 655 N N . GLY A 1 87 ? -24.613 -1.072 15.623 1.00 72.38 87 GLY A N 1
ATOM 656 C CA . GLY A 1 87 ? -23.890 -1.083 16.887 1.00 72.38 87 GLY A CA 1
ATOM 657 C C . GLY A 1 87 ? -23.437 0.296 17.365 1.00 72.38 87 GLY A C 1
ATOM 658 O O . GLY A 1 87 ? -23.126 0.448 18.538 1.00 72.38 87 GLY A O 1
ATOM 659 N N . GLY A 1 88 ? -23.401 1.299 16.480 1.00 70.12 88 GLY A N 1
ATOM 660 C CA . GLY A 1 88 ? -22.972 2.659 16.830 1.00 70.12 88 GLY A CA 1
ATOM 661 C C . GLY A 1 88 ? -21.495 2.773 17.227 1.00 70.12 88 GLY A C 1
ATOM 662 O O . GLY A 1 88 ? -21.086 3.803 17.757 1.00 70.12 88 GLY A O 1
ATOM 663 N N . PHE A 1 89 ? -20.693 1.733 16.986 1.00 70.81 89 PHE A N 1
ATOM 664 C CA . PHE A 1 89 ? -19.267 1.730 17.296 1.00 70.81 89 PHE A CA 1
ATOM 665 C C . PHE A 1 89 ? -18.512 2.572 16.271 1.00 70.81 89 PHE A C 1
ATOM 667 O O . PHE A 1 89 ? -18.729 2.434 15.066 1.00 70.81 89 PHE A O 1
ATOM 674 N N . THR A 1 90 ? -17.602 3.421 16.741 1.00 66.62 90 THR A N 1
ATOM 675 C CA . THR A 1 90 ? -16.778 4.264 15.866 1.00 66.62 90 THR A CA 1
ATOM 676 C C . THR A 1 90 ? -15.456 3.601 15.505 1.00 66.62 90 THR A C 1
ATOM 678 O O . THR A 1 90 ? -14.894 3.930 14.466 1.00 66.62 90 THR A O 1
ATOM 681 N N . THR A 1 91 ? -14.974 2.651 16.320 1.00 80.38 91 THR A N 1
ATOM 682 C CA . THR A 1 91 ? -13.703 1.948 16.080 1.00 80.38 91 THR A CA 1
ATOM 683 C C . THR A 1 91 ? -13.795 0.437 16.316 1.00 80.38 91 THR A C 1
ATOM 685 O O . THR A 1 91 ? -14.566 -0.030 17.160 1.00 80.38 91 THR A O 1
ATOM 688 N N . LEU A 1 92 ? -12.983 -0.355 15.607 1.00 82.94 92 LEU A N 1
ATOM 689 C CA . LEU A 1 92 ? -12.929 -1.809 15.803 1.00 82.94 92 LEU A CA 1
ATOM 690 C C . LEU A 1 92 ? -12.456 -2.215 17.215 1.00 82.94 92 LEU A C 1
ATOM 692 O O . LEU A 1 92 ? -13.088 -3.094 17.804 1.00 82.94 92 LEU A O 1
ATOM 696 N N . PRO A 1 93 ? -11.417 -1.598 17.818 1.00 86.12 93 PRO A N 1
ATOM 697 C CA . PRO A 1 93 ? -11.052 -1.901 19.201 1.00 86.12 93 PRO A CA 1
ATOM 698 C C . PRO A 1 93 ? -12.190 -1.645 20.191 1.00 86.12 93 PRO A C 1
ATOM 700 O O . PRO A 1 93 ? -12.374 -2.424 21.123 1.00 86.12 93 PRO A O 1
ATOM 703 N N . GLN A 1 94 ? -12.983 -0.589 19.982 1.00 83.25 94 GLN A N 1
ATOM 704 C CA . GLN A 1 94 ? -14.169 -0.334 20.797 1.00 83.25 94 GLN A CA 1
ATOM 705 C C . GLN A 1 94 ? -15.196 -1.459 20.643 1.00 83.25 94 GLN A C 1
ATOM 707 O O . GLN A 1 94 ? -15.649 -1.994 21.649 1.00 83.25 94 GLN A O 1
ATOM 712 N N . PHE A 1 95 ? -15.491 -1.881 19.409 1.00 84.75 95 PHE A N 1
ATOM 713 C CA . PHE A 1 95 ? -16.369 -3.027 19.161 1.00 84.75 95 PHE A CA 1
ATOM 714 C C . PHE A 1 95 ? -15.887 -4.295 19.884 1.00 84.75 95 PHE A C 1
ATOM 716 O O . PHE A 1 95 ? -16.690 -5.004 20.489 1.00 84.75 95 PHE A O 1
ATOM 723 N N . LEU A 1 96 ? -14.582 -4.584 19.843 1.00 87.12 96 LEU A N 1
ATOM 724 C CA . LEU A 1 96 ? -14.007 -5.736 20.538 1.00 87.12 96 LEU A CA 1
ATOM 725 C C . LEU A 1 96 ? -14.112 -5.603 22.062 1.00 87.12 96 LEU A C 1
ATOM 727 O O . LEU A 1 96 ? -14.405 -6.594 22.726 1.00 87.12 96 LEU A O 1
ATOM 731 N N . GLY A 1 97 ? -13.925 -4.398 22.601 1.00 87.81 97 GLY A N 1
ATOM 732 C CA . GLY A 1 97 ? -14.084 -4.124 24.028 1.00 87.81 97 GLY A CA 1
ATOM 733 C C . GLY A 1 97 ? -15.509 -4.331 24.520 1.00 87.81 97 GLY A C 1
ATOM 734 O O . GLY A 1 97 ? -15.733 -5.047 25.490 1.00 87.81 97 GLY A O 1
ATOM 735 N N . ASP A 1 98 ? -16.478 -3.771 23.800 1.00 86.00 98 ASP A N 1
ATOM 736 C CA . ASP A 1 98 ? -17.894 -3.866 24.162 1.00 86.00 98 ASP A CA 1
ATOM 737 C C . ASP A 1 98 ? -18.435 -5.297 23.985 1.00 86.00 98 ASP A C 1
ATOM 739 O O . ASP A 1 98 ? -19.365 -5.716 24.675 1.00 86.00 98 ASP A O 1
ATOM 743 N N . ARG A 1 99 ? -17.856 -6.075 23.058 1.00 87.50 99 ARG A N 1
ATOM 744 C CA . ARG A 1 99 ? -18.252 -7.466 22.795 1.00 87.50 99 ARG A CA 1
ATOM 745 C C . ARG A 1 99 ? -17.612 -8.479 23.746 1.00 87.50 99 ARG A C 1
ATOM 747 O O . ARG A 1 99 ? -18.233 -9.522 23.985 1.00 87.50 99 ARG A O 1
ATOM 754 N N . TYR A 1 100 ? -16.383 -8.230 24.189 1.00 91.19 100 TYR A N 1
ATOM 755 C CA . TYR A 1 100 ? -15.599 -9.137 25.025 1.00 91.19 100 TYR A CA 1
ATOM 756 C C . TYR A 1 100 ? -15.272 -8.468 26.362 1.00 91.19 100 TYR A C 1
ATOM 758 O O . TYR A 1 100 ? -16.050 -8.616 27.302 1.00 91.19 100 TYR A O 1
ATOM 766 N N . ASP A 1 101 ? -14.152 -7.750 26.445 1.00 93.56 101 ASP A N 1
ATOM 767 C CA . ASP A 1 101 ? -13.716 -7.016 27.630 1.00 93.56 101 ASP A CA 1
ATOM 768 C C . ASP A 1 101 ? -12.649 -5.948 27.303 1.00 93.56 101 ASP A C 1
ATOM 770 O O . ASP A 1 101 ? -12.112 -5.839 26.193 1.00 93.56 101 ASP A O 1
ATOM 774 N N . ASP A 1 102 ? -12.318 -5.143 28.314 1.00 93.06 102 ASP A N 1
ATOM 775 C CA . ASP A 1 102 ? -11.327 -4.070 28.216 1.00 93.06 102 ASP A CA 1
ATOM 776 C C . ASP A 1 102 ? -9.904 -4.571 27.909 1.00 93.06 102 ASP A C 1
ATOM 778 O O . ASP A 1 102 ? -9.111 -3.833 27.311 1.00 93.06 102 ASP A O 1
ATOM 782 N N . ASP A 1 103 ? -9.572 -5.807 28.285 1.00 94.81 103 ASP A N 1
ATOM 783 C CA . ASP A 1 103 ? -8.254 -6.392 28.039 1.00 94.81 103 ASP A CA 1
ATOM 784 C C . ASP A 1 103 ? -8.090 -6.791 26.566 1.00 94.81 103 ASP A C 1
ATOM 786 O O . ASP A 1 103 ? -7.075 -6.445 25.949 1.00 94.81 103 ASP A O 1
ATOM 790 N N . VAL A 1 104 ? -9.112 -7.389 25.942 1.00 93.12 104 VAL A N 1
ATOM 791 C CA . VAL A 1 104 ? -9.141 -7.645 24.492 1.00 93.12 104 VAL A CA 1
ATOM 792 C C . VAL A 1 104 ? -9.061 -6.332 23.711 1.00 93.12 104 VAL A C 1
ATOM 794 O O . VAL A 1 104 ? -8.308 -6.248 22.733 1.00 93.12 104 VAL A O 1
ATOM 797 N N . ARG A 1 105 ? -9.752 -5.272 24.158 1.00 90.94 105 ARG A N 1
ATOM 798 C CA . ARG A 1 105 ? -9.617 -3.934 23.556 1.00 90.94 105 ARG A CA 1
ATOM 799 C C . ARG A 1 105 ? -8.167 -3.465 23.587 1.00 90.94 105 ARG A C 1
ATOM 801 O O . ARG A 1 105 ? -7.631 -3.105 22.540 1.00 90.94 105 ARG A O 1
ATOM 808 N N . ARG A 1 106 ? -7.513 -3.479 24.753 1.00 92.94 106 ARG A N 1
ATOM 809 C CA . ARG A 1 106 ? -6.115 -3.029 24.897 1.00 92.94 106 ARG A CA 1
ATOM 810 C C . ARG A 1 106 ? -5.165 -3.844 24.027 1.00 92.94 106 ARG A C 1
ATOM 812 O O . ARG A 1 106 ? -4.339 -3.256 23.333 1.00 92.94 106 ARG A O 1
ATOM 819 N N . MET A 1 107 ? -5.316 -5.168 24.013 1.00 93.38 107 MET A N 1
ATOM 820 C CA . MET A 1 107 ? -4.499 -6.045 23.177 1.00 93.38 107 MET A CA 1
ATOM 821 C C . MET A 1 107 ? -4.674 -5.716 21.691 1.00 93.38 107 MET A C 1
ATOM 823 O O . MET A 1 107 ? -3.683 -5.597 20.974 1.00 93.38 107 MET A O 1
ATOM 827 N N . SER A 1 108 ? -5.911 -5.493 21.235 1.00 90.50 108 SER A N 1
ATOM 828 C CA . SER A 1 108 ? -6.172 -5.121 19.841 1.00 90.50 108 SER A CA 1
ATOM 829 C C . SER A 1 108 ? -5.522 -3.787 19.461 1.00 90.50 108 SER A C 1
ATOM 831 O O . SER A 1 108 ? -4.875 -3.712 18.421 1.00 90.50 108 SER A O 1
ATOM 833 N N . VAL A 1 109 ? -5.594 -2.765 20.325 1.00 90.81 109 VAL A N 1
ATOM 834 C CA . VAL A 1 109 ? -4.931 -1.468 20.095 1.00 90.81 109 VAL A CA 1
ATOM 835 C C . VAL A 1 109 ? -3.421 -1.644 19.958 1.00 90.81 109 VAL A C 1
ATOM 837 O O . VAL A 1 109 ? -2.832 -1.103 19.026 1.00 90.81 109 VAL A O 1
ATOM 840 N N . VAL A 1 110 ? -2.791 -2.421 20.844 1.00 93.00 110 VAL A N 1
ATOM 841 C CA . VAL A 1 110 ? -1.346 -2.692 20.768 1.00 93.00 110 VAL A CA 1
ATOM 842 C C . VAL A 1 110 ? -0.993 -3.389 19.455 1.00 93.00 110 VAL A C 1
ATOM 844 O O . VAL A 1 110 ? -0.048 -2.977 18.787 1.00 93.00 110 VAL A O 1
ATOM 847 N N . LEU A 1 111 ? -1.768 -4.396 19.045 1.00 90.44 111 LEU A N 1
ATOM 848 C CA . LEU A 1 111 ?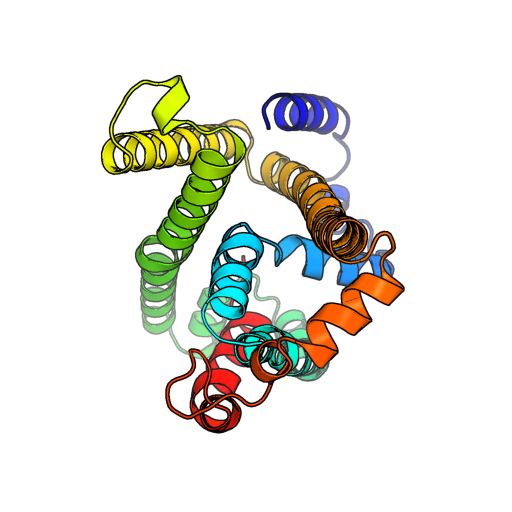 -1.548 -5.101 17.780 1.00 90.44 111 LEU A CA 1
ATOM 849 C C . LEU A 1 111 ? -1.676 -4.169 16.567 1.00 90.44 111 LEU A C 1
ATOM 851 O O . LEU A 1 111 ? -0.817 -4.211 15.688 1.00 90.44 111 LEU A O 1
ATOM 855 N N . PHE A 1 112 ? -2.684 -3.292 16.536 1.00 87.94 112 PHE A N 1
ATOM 856 C CA . PHE A 1 112 ? -2.837 -2.303 15.464 1.00 87.94 112 PHE A CA 1
ATOM 857 C C . PHE A 1 112 ? -1.686 -1.296 15.433 1.00 87.94 112 PHE A C 1
ATOM 859 O O . PHE A 1 112 ? -1.134 -1.036 14.366 1.00 87.94 112 PHE A O 1
ATOM 866 N N . LEU A 1 113 ? -1.275 -0.766 16.589 1.00 90.62 113 LEU A N 1
ATOM 867 C CA . LEU A 1 113 ? -0.151 0.170 16.672 1.00 90.62 113 LEU A CA 1
ATOM 868 C C . LEU A 1 113 ? 1.158 -0.465 16.198 1.00 90.62 113 LEU A C 1
ATOM 870 O O . LEU A 1 113 ? 1.922 0.180 15.480 1.00 90.62 113 LEU A O 1
ATOM 874 N N . LEU A 1 114 ? 1.407 -1.727 16.553 1.00 92.81 114 LEU A N 1
ATOM 875 C CA . LEU A 1 114 ? 2.568 -2.469 16.064 1.00 92.81 114 LEU A CA 1
ATOM 876 C C . LEU A 1 114 ? 2.478 -2.723 14.557 1.00 92.81 114 LEU A C 1
ATOM 878 O O . LEU A 1 114 ? 3.464 -2.511 13.857 1.00 92.81 114 LEU A O 1
ATOM 882 N N . GLY A 1 115 ? 1.311 -3.117 14.042 1.00 89.81 115 GLY A N 1
ATOM 883 C CA . GLY A 1 115 ? 1.094 -3.307 12.606 1.00 89.81 115 GLY A CA 1
ATOM 884 C C . GLY A 1 115 ? 1.371 -2.032 11.810 1.00 89.81 115 GLY A C 1
ATOM 885 O O . GLY A 1 115 ? 2.163 -2.041 10.867 1.00 89.81 115 GLY A O 1
ATOM 886 N N . TYR A 1 116 ? 0.807 -0.904 12.237 1.00 88.06 116 TYR A N 1
ATOM 887 C CA . TYR A 1 116 ? 1.039 0.374 11.574 1.00 88.06 116 TYR A CA 1
ATOM 888 C C . TYR A 1 116 ? 2.485 0.859 11.712 1.00 88.06 116 TYR A C 1
ATOM 890 O O . TYR A 1 116 ? 3.084 1.276 10.721 1.00 88.06 116 TYR A O 1
ATOM 898 N N . GLY A 1 117 ? 3.062 0.780 12.912 1.00 91.50 117 GLY A N 1
ATOM 899 C CA . GLY A 1 117 ? 4.408 1.279 13.192 1.00 91.50 117 GLY A CA 1
ATOM 900 C C . GLY A 1 117 ? 5.531 0.448 12.573 1.00 91.50 117 GLY A C 1
ATOM 901 O O . GLY A 1 117 ? 6.541 1.012 12.161 1.00 91.50 117 GLY A O 1
ATOM 902 N N . LEU A 1 118 ? 5.369 -0.876 12.495 1.00 92.12 118 LEU A N 1
ATOM 903 C CA . LEU A 1 118 ? 6.424 -1.791 12.043 1.00 92.12 118 LEU A CA 1
ATOM 904 C C . LEU A 1 118 ? 6.248 -2.268 10.603 1.00 92.12 118 LEU A C 1
ATOM 906 O O . LEU A 1 118 ? 7.234 -2.666 9.988 1.00 92.12 118 LEU A O 1
ATOM 910 N N . VAL A 1 119 ? 5.027 -2.243 10.067 1.00 89.25 119 VAL A N 1
ATOM 911 C CA . VAL A 1 119 ? 4.737 -2.765 8.725 1.00 89.25 119 VAL A CA 1
ATOM 912 C C . VAL A 1 119 ? 4.283 -1.644 7.803 1.00 89.25 119 VAL A C 1
ATOM 914 O O . VAL A 1 119 ? 4.990 -1.314 6.856 1.00 89.25 119 VAL A O 1
ATOM 917 N N . THR A 1 120 ? 3.145 -1.007 8.083 1.00 87.56 120 THR A N 1
ATOM 918 C CA . THR A 1 120 ? 2.529 -0.074 7.125 1.00 87.56 120 THR A CA 1
ATOM 919 C C . THR A 1 120 ? 3.370 1.182 6.897 1.00 87.56 120 THR A C 1
ATOM 921 O O . THR A 1 120 ? 3.699 1.500 5.756 1.00 87.56 120 THR A O 1
ATOM 924 N N . ILE A 1 121 ? 3.755 1.895 7.962 1.00 90.00 121 ILE A N 1
ATOM 925 C CA . ILE A 1 121 ? 4.513 3.150 7.836 1.00 90.00 121 ILE A CA 1
ATOM 926 C C . ILE A 1 121 ? 5.879 2.908 7.166 1.00 90.00 121 ILE A C 1
ATOM 928 O O . ILE A 1 121 ? 6.182 3.613 6.199 1.00 90.00 121 ILE A O 1
ATOM 932 N N . PRO A 1 122 ? 6.694 1.917 7.590 1.00 91.88 122 PRO A N 1
ATOM 933 C CA . PRO A 1 122 ? 7.959 1.627 6.918 1.00 91.88 122 PRO A CA 1
ATOM 934 C C . PRO A 1 122 ? 7.794 1.249 5.442 1.00 91.88 122 PRO A C 1
ATOM 936 O O . PRO A 1 122 ? 8.530 1.777 4.607 1.00 91.88 122 PRO A O 1
ATOM 939 N N . SER A 1 123 ? 6.817 0.401 5.096 1.00 89.69 123 SER A N 1
ATOM 940 C CA . SER A 1 123 ? 6.567 -0.013 3.707 1.00 89.69 123 SER A CA 1
ATOM 941 C C . SER A 1 123 ? 6.183 1.162 2.806 1.00 89.69 123 SER A C 1
ATOM 943 O O . SER A 1 123 ? 6.728 1.305 1.705 1.00 89.69 123 SER A O 1
ATOM 945 N N . VAL A 1 124 ? 5.301 2.052 3.271 1.00 88.88 124 VAL A N 1
ATOM 946 C CA . VAL A 1 124 ? 4.879 3.242 2.512 1.00 88.88 124 VAL A CA 1
ATOM 947 C C . VAL A 1 124 ? 6.033 4.239 2.356 1.00 88.88 124 VAL A C 1
ATOM 949 O O . VAL A 1 124 ? 6.263 4.749 1.259 1.00 88.88 124 VAL A O 1
ATOM 952 N N . LEU A 1 125 ? 6.812 4.489 3.415 1.00 92.06 125 LEU A N 1
ATOM 953 C CA . LEU A 1 125 ? 7.968 5.391 3.348 1.00 92.06 125 LEU A CA 1
ATOM 954 C C . LEU A 1 125 ? 9.069 4.853 2.430 1.00 92.06 125 LEU A C 1
ATOM 956 O O . LEU A 1 125 ? 9.643 5.615 1.649 1.00 92.06 125 LEU A O 1
ATOM 960 N N . TYR A 1 126 ? 9.353 3.552 2.495 1.00 92.62 126 TYR A N 1
ATOM 961 C CA . TYR A 1 126 ? 10.340 2.909 1.634 1.00 92.62 126 TYR A CA 1
ATOM 962 C C . TYR A 1 126 ? 9.914 2.956 0.164 1.00 92.62 126 TYR A C 1
ATOM 964 O O . TYR A 1 126 ? 10.658 3.469 -0.672 1.00 92.62 126 TYR A O 1
ATOM 972 N N . SER A 1 127 ? 8.705 2.483 -0.153 1.00 90.56 127 SER A N 1
ATOM 973 C CA . SER A 1 127 ? 8.184 2.472 -1.528 1.00 90.56 127 SER A CA 1
ATOM 974 C C . SER A 1 127 ? 8.097 3.881 -2.122 1.00 90.56 127 SER A C 1
ATOM 976 O O . SER A 1 127 ? 8.550 4.103 -3.247 1.00 90.56 127 SER A O 1
ATOM 978 N N . GLY A 1 128 ? 7.621 4.859 -1.344 1.00 89.75 128 GLY A N 1
ATOM 979 C CA . GLY A 1 128 ? 7.592 6.267 -1.739 1.00 89.75 128 GLY A CA 1
ATOM 980 C C . GLY A 1 128 ? 8.986 6.839 -2.002 1.00 89.75 128 GLY A C 1
ATOM 981 O O . GLY A 1 128 ? 9.193 7.540 -2.993 1.00 89.75 128 GLY A O 1
ATOM 982 N N . SER A 1 129 ? 9.969 6.491 -1.170 1.00 91.94 129 SER A N 1
ATOM 983 C CA . SER A 1 129 ? 11.353 6.947 -1.347 1.00 91.94 129 SER A CA 1
ATOM 984 C C . SER A 1 129 ? 12.006 6.345 -2.585 1.00 91.94 129 SER A C 1
ATOM 986 O O . SER A 1 129 ? 12.665 7.062 -3.334 1.00 91.94 129 SER A O 1
ATOM 988 N N . VAL A 1 130 ? 11.778 5.056 -2.855 1.00 91.00 130 VAL A N 1
ATOM 989 C CA . VAL A 1 130 ? 12.235 4.399 -4.090 1.00 91.00 130 VAL A CA 1
ATOM 990 C C . VAL A 1 130 ? 11.627 5.066 -5.326 1.00 91.00 130 VAL A C 1
ATOM 992 O O . VAL A 1 130 ? 12.331 5.253 -6.319 1.00 91.00 130 VAL A O 1
ATOM 995 N N . ALA A 1 131 ? 10.354 5.473 -5.266 1.00 88.62 131 ALA A N 1
ATOM 996 C CA . ALA A 1 131 ? 9.710 6.207 -6.353 1.00 88.62 131 ALA A CA 1
ATOM 997 C C . ALA A 1 131 ? 10.436 7.529 -6.643 1.00 88.62 131 ALA A C 1
ATOM 999 O O . ALA A 1 131 ? 10.820 7.791 -7.780 1.00 88.62 131 ALA A O 1
ATOM 1000 N N . VAL A 1 132 ? 10.671 8.341 -5.607 1.00 89.56 132 VAL A N 1
ATOM 1001 C CA . VAL A 1 132 ? 11.338 9.648 -5.727 1.00 89.56 132 VAL A CA 1
ATOM 1002 C C . VAL A 1 132 ? 12.777 9.497 -6.217 1.00 89.56 132 VAL A C 1
ATOM 1004 O O . VAL A 1 132 ? 13.176 10.204 -7.140 1.00 89.56 132 VAL A O 1
ATOM 1007 N N . LEU A 1 133 ? 13.534 8.547 -5.658 1.00 90.25 133 LEU A N 1
ATOM 1008 C CA . LEU A 1 133 ? 14.912 8.260 -6.066 1.00 90.25 133 LEU A CA 1
ATOM 1009 C C . LEU A 1 133 ? 15.020 7.993 -7.566 1.00 90.25 133 LEU A C 1
ATOM 1011 O O . LEU A 1 133 ? 15.891 8.559 -8.219 1.00 90.25 133 LEU A O 1
ATOM 1015 N N . LYS A 1 134 ? 14.137 7.141 -8.101 1.00 86.25 134 LYS A N 1
ATOM 1016 C CA . LYS A 1 134 ? 14.160 6.739 -9.513 1.00 86.25 134 LYS A CA 1
ATOM 1017 C C . LYS A 1 134 ? 13.605 7.809 -10.447 1.00 86.25 134 LYS A C 1
ATOM 1019 O O . LYS A 1 134 ? 14.106 7.949 -11.553 1.00 86.25 134 LYS A O 1
ATOM 1024 N N . LEU A 1 135 ? 12.575 8.544 -10.027 1.00 86.31 135 LEU A N 1
ATOM 1025 C CA . LEU A 1 135 ? 11.952 9.575 -10.862 1.00 86.31 135 LEU A CA 1
ATOM 1026 C C . LEU A 1 135 ? 12.840 10.806 -11.037 1.00 86.31 135 LEU A C 1
ATOM 1028 O O . LEU A 1 135 ? 12.846 11.399 -12.111 1.00 86.31 135 LEU A O 1
ATOM 1032 N N . PHE A 1 136 ? 13.560 11.200 -9.986 1.00 86.75 136 PHE A N 1
ATOM 1033 C CA . PHE A 1 136 ? 14.391 12.404 -9.994 1.00 86.75 136 PHE A CA 1
ATOM 1034 C C . PHE A 1 136 ? 15.886 12.111 -10.099 1.00 86.75 136 PHE A C 1
ATOM 1036 O O . PHE A 1 136 ? 16.667 13.051 -10.093 1.00 86.75 136 PHE A O 1
ATOM 1043 N N . ASP A 1 137 ? 16.290 10.842 -10.190 1.00 85.56 137 ASP A N 1
ATOM 1044 C CA . ASP A 1 137 ? 17.702 10.448 -10.280 1.00 85.56 137 ASP A CA 1
ATOM 1045 C C . ASP A 1 137 ? 18.545 11.064 -9.141 1.00 85.56 137 ASP A C 1
ATOM 1047 O O . ASP A 1 137 ? 19.651 11.580 -9.313 1.00 85.56 137 ASP A O 1
ATOM 1051 N N . VAL A 1 138 ? 17.962 11.059 -7.936 1.00 82.69 138 VAL A N 1
ATOM 1052 C CA . VAL A 1 138 ? 18.486 11.752 -6.749 1.00 82.69 138 VAL A CA 1
ATOM 1053 C C . VAL A 1 138 ? 19.934 11.361 -6.402 1.00 82.69 138 VAL A C 1
ATOM 1055 O O . VAL A 1 138 ? 20.681 12.265 -6.020 1.00 82.69 138 VAL A O 1
ATOM 1058 N N . PRO A 1 139 ? 20.377 10.089 -6.537 1.00 81.44 139 PRO A N 1
ATOM 1059 C CA . PRO A 1 139 ? 21.773 9.726 -6.289 1.00 81.44 139 PRO A CA 1
ATOM 1060 C C . PRO A 1 139 ? 22.760 10.506 -7.168 1.00 81.44 139 PRO A C 1
ATOM 1062 O O . PRO A 1 139 ? 23.743 11.033 -6.646 1.00 81.44 139 PRO A O 1
ATOM 1065 N N . GLN A 1 140 ? 22.480 10.662 -8.470 1.00 81.62 140 GLN A N 1
ATOM 1066 C CA . GLN A 1 140 ? 23.284 11.512 -9.356 1.00 81.62 140 GLN A CA 1
ATOM 1067 C C . GLN A 1 140 ? 23.156 12.992 -8.984 1.00 81.62 140 GLN A C 1
ATOM 1069 O O . GLN A 1 140 ? 24.163 13.697 -8.959 1.00 81.62 140 GLN A O 1
ATOM 1074 N N . MET A 1 141 ? 21.948 13.476 -8.672 1.00 85.00 141 MET A N 1
ATOM 1075 C CA . MET A 1 141 ? 21.733 14.893 -8.341 1.00 85.00 141 MET A CA 1
ATOM 1076 C C . MET A 1 141 ? 22.505 15.343 -7.097 1.00 85.00 141 MET A C 1
ATOM 1078 O O . MET A 1 141 ? 23.031 16.454 -7.063 1.00 85.00 141 MET A O 1
ATOM 1082 N N . LEU A 1 142 ? 22.535 14.505 -6.061 1.00 83.75 142 LEU A N 1
ATOM 1083 C CA . LEU A 1 142 ? 23.186 14.807 -4.786 1.00 83.75 142 LEU A CA 1
ATOM 1084 C C . LEU A 1 142 ? 24.623 14.268 -4.711 1.00 83.75 142 LEU A C 1
ATOM 1086 O O . LEU A 1 142 ? 25.316 14.536 -3.731 1.00 83.75 142 LEU A O 1
ATOM 1090 N N . ASN A 1 143 ? 25.067 13.534 -5.737 1.00 86.12 143 ASN A N 1
ATOM 1091 C CA . ASN A 1 143 ? 26.377 12.892 -5.832 1.00 86.12 143 ASN A CA 1
ATOM 1092 C C . ASN A 1 143 ? 26.727 12.049 -4.589 1.00 86.12 143 ASN A C 1
ATOM 1094 O O . ASN A 1 143 ? 27.823 12.142 -4.032 1.00 86.12 143 ASN A O 1
ATOM 1098 N N . VAL A 1 144 ? 25.761 11.254 -4.129 1.00 90.88 144 VAL A N 1
ATOM 1099 C CA . VAL A 1 144 ? 25.868 10.378 -2.955 1.00 90.88 144 VAL A CA 1
ATOM 1100 C C . VAL A 1 144 ? 25.378 8.976 -3.289 1.00 90.88 144 VAL A C 1
ATOM 1102 O O . VAL A 1 144 ? 24.505 8.788 -4.135 1.00 90.88 144 VAL A O 1
ATOM 1105 N N . ASP A 1 145 ? 25.908 7.987 -2.573 1.00 91.50 145 ASP A N 1
ATOM 1106 C CA . ASP A 1 145 ? 25.519 6.586 -2.720 1.00 91.50 145 ASP A CA 1
ATOM 1107 C C . ASP A 1 145 ? 24.003 6.370 -2.607 1.00 91.50 145 ASP A C 1
ATOM 1109 O O . ASP A 1 145 ? 23.291 7.066 -1.870 1.00 91.50 145 ASP A O 1
ATOM 1113 N N . TYR A 1 146 ? 23.510 5.339 -3.299 1.00 88.62 146 TYR A N 1
ATOM 1114 C CA . TYR A 1 146 ? 22.091 4.975 -3.322 1.00 88.62 146 TYR A CA 1
ATOM 1115 C C . TYR A 1 146 ? 21.520 4.762 -1.914 1.00 88.62 146 TYR A C 1
ATOM 1117 O O . TYR A 1 146 ? 20.451 5.280 -1.594 1.00 88.62 146 TYR A O 1
ATOM 1125 N N . SER A 1 147 ? 22.246 4.049 -1.048 1.00 90.50 147 SER A N 1
ATOM 1126 C CA . SER A 1 147 ? 21.815 3.768 0.328 1.00 90.50 147 SER A CA 1
ATOM 1127 C C . SER A 1 147 ? 21.662 5.046 1.154 1.00 90.50 147 SER A C 1
ATOM 1129 O O . SER A 1 147 ? 20.670 5.213 1.862 1.00 90.50 147 SER A O 1
ATOM 1131 N N . THR A 1 148 ? 22.606 5.980 1.024 1.00 91.06 148 THR A N 1
ATOM 1132 C CA . THR A 1 148 ? 22.555 7.278 1.708 1.00 91.06 148 THR A CA 1
ATOM 1133 C C . THR A 1 148 ? 21.408 8.129 1.170 1.00 91.06 148 THR A C 1
ATOM 1135 O O . THR A 1 148 ? 20.637 8.691 1.947 1.00 91.06 148 THR A O 1
ATOM 1138 N N . SER A 1 149 ? 21.238 8.161 -0.154 1.00 90.94 149 SER A N 1
ATOM 1139 C CA . SER A 1 149 ? 20.139 8.863 -0.824 1.00 90.94 149 SER A CA 1
ATOM 1140 C C . SER A 1 149 ? 18.775 8.331 -0.390 1.00 90.94 149 SER A C 1
ATOM 1142 O O . SER A 1 149 ? 17.852 9.110 -0.152 1.00 90.94 149 SER A O 1
ATOM 1144 N N . LEU A 1 150 ? 18.645 7.011 -0.234 1.00 92.50 150 LEU A N 1
ATOM 1145 C CA . LEU A 1 150 ? 17.432 6.364 0.253 1.00 92.50 150 LEU A CA 1
ATOM 1146 C C . LEU A 1 150 ? 17.104 6.790 1.678 1.00 92.50 150 LEU A C 1
ATOM 1148 O O . LEU A 1 150 ? 15.987 7.240 1.918 1.00 92.50 150 LEU A O 1
ATOM 1152 N N . VAL A 1 151 ? 18.061 6.699 2.603 1.00 93.25 151 VAL A N 1
ATOM 1153 C CA . VAL A 1 151 ? 17.838 7.098 4.001 1.00 93.25 151 VAL A CA 1
ATOM 1154 C C . VAL A 1 151 ? 17.452 8.574 4.083 1.00 93.25 151 VAL A C 1
ATOM 1156 O O . VAL A 1 151 ? 16.468 8.910 4.738 1.00 93.25 151 VAL A O 1
ATOM 1159 N N . LEU A 1 152 ? 18.160 9.452 3.368 1.00 92.12 152 LEU A N 1
ATOM 1160 C CA . LEU A 1 152 ? 17.834 10.879 3.314 1.00 92.12 152 LEU A CA 1
ATOM 1161 C C . LEU A 1 152 ? 16.417 11.119 2.783 1.00 92.12 152 LEU A C 1
ATOM 1163 O O . LEU A 1 152 ? 15.658 11.877 3.383 1.00 92.12 152 LEU A O 1
ATOM 1167 N N . THR A 1 153 ? 16.037 10.444 1.699 1.00 92.69 153 THR A N 1
ATOM 1168 C CA . THR A 1 153 ? 14.703 10.585 1.102 1.00 92.69 153 THR A CA 1
ATOM 1169 C C . THR A 1 153 ? 13.612 10.097 2.057 1.00 92.69 153 THR A C 1
ATOM 1171 O O . THR A 1 153 ? 12.619 10.800 2.243 1.00 92.69 153 THR A O 1
ATOM 1174 N N . VAL A 1 154 ? 13.826 8.965 2.738 1.00 94.12 154 VAL A N 1
ATOM 1175 C CA . VAL A 1 154 ? 12.913 8.448 3.773 1.00 94.12 154 VAL A CA 1
ATOM 1176 C C . VAL A 1 154 ? 12.724 9.478 4.884 1.00 94.12 154 VAL A C 1
ATOM 1178 O O . VAL A 1 154 ? 11.587 9.773 5.254 1.00 94.12 154 VAL A O 1
ATOM 1181 N N . PHE A 1 155 ? 13.811 10.072 5.385 1.00 93.75 155 PHE A N 1
ATOM 1182 C CA . PHE A 1 155 ? 13.737 11.103 6.421 1.00 93.75 155 PHE A CA 1
ATOM 1183 C C . PHE A 1 155 ? 13.007 12.358 5.947 1.00 93.75 155 PHE A C 1
ATOM 1185 O O . PHE A 1 155 ? 12.193 12.898 6.692 1.00 93.75 155 PHE A O 1
ATOM 1192 N N . VAL A 1 156 ? 13.249 12.817 4.718 1.00 91.94 156 VAL A N 1
ATOM 1193 C CA . VAL A 1 156 ? 12.578 14.001 4.163 1.00 91.94 156 VAL A CA 1
ATOM 1194 C C . VAL A 1 156 ? 11.081 13.747 3.984 1.00 91.94 156 VAL A C 1
ATOM 1196 O O . VAL A 1 156 ? 10.267 14.570 4.410 1.00 91.94 156 VAL A O 1
ATOM 1199 N N . ILE A 1 157 ? 10.689 12.609 3.407 1.00 91.12 157 ILE A N 1
ATOM 1200 C CA . ILE A 1 157 ? 9.274 12.243 3.241 1.00 91.12 157 ILE A CA 1
ATOM 1201 C C . ILE A 1 157 ? 8.606 12.074 4.611 1.00 91.12 157 ILE A C 1
ATOM 1203 O O . ILE A 1 157 ? 7.539 12.637 4.846 1.00 91.12 157 ILE A O 1
ATOM 1207 N N . GLY A 1 158 ? 9.251 11.370 5.543 1.00 91.31 158 GLY A N 1
ATOM 1208 C CA . GLY A 1 158 ? 8.735 11.166 6.896 1.00 91.31 158 GLY A CA 1
ATOM 1209 C C . GLY A 1 158 ? 8.573 12.474 7.671 1.00 91.31 158 GLY A C 1
ATOM 1210 O O . GLY A 1 158 ? 7.515 12.723 8.244 1.00 91.31 158 GLY A O 1
ATOM 1211 N N . ALA A 1 159 ? 9.578 13.352 7.644 1.00 90.81 159 ALA A N 1
ATOM 1212 C CA . ALA A 1 159 ? 9.531 14.644 8.326 1.00 90.81 159 ALA A CA 1
ATOM 1213 C C . ALA A 1 159 ? 8.475 15.576 7.718 1.00 90.81 159 ALA A C 1
ATOM 1215 O O . ALA A 1 159 ? 7.726 16.216 8.453 1.00 90.81 159 ALA A O 1
ATOM 1216 N N . THR A 1 160 ? 8.376 15.637 6.387 1.00 87.62 160 THR A N 1
ATOM 1217 C CA . THR A 1 160 ? 7.352 16.453 5.715 1.00 87.62 160 THR A CA 1
ATOM 1218 C C . THR A 1 160 ? 5.943 15.924 5.976 1.00 87.62 160 THR A C 1
ATOM 1220 O O . THR A 1 160 ? 5.054 16.722 6.272 1.00 87.62 160 THR A O 1
ATOM 1223 N N . GLY A 1 161 ? 5.745 14.602 5.956 1.00 85.00 161 GLY A N 1
ATOM 1224 C CA . GLY A 1 161 ? 4.484 13.959 6.329 1.00 85.00 161 GLY A CA 1
ATOM 1225 C C . GLY A 1 161 ? 4.100 14.214 7.789 1.00 85.00 161 GLY A C 1
ATOM 1226 O O . GLY A 1 161 ? 2.967 14.602 8.066 1.00 85.00 161 GLY A O 1
ATOM 1227 N N . ALA A 1 162 ? 5.050 14.091 8.720 1.00 86.06 162 ALA A N 1
ATOM 1228 C CA . ALA A 1 162 ? 4.824 14.350 10.141 1.00 86.06 162 ALA A CA 1
ATOM 1229 C C . ALA A 1 162 ? 4.491 15.824 10.418 1.00 86.06 162 ALA A C 1
ATOM 1231 O O . ALA A 1 162 ? 3.510 16.113 11.100 1.00 86.06 162 ALA A O 1
ATOM 1232 N N . LEU A 1 163 ? 5.256 16.764 9.851 1.00 83.75 163 LEU A N 1
ATOM 1233 C CA . LEU A 1 163 ? 4.967 18.199 9.952 1.00 83.75 163 LEU A CA 1
ATOM 1234 C C . LEU A 1 163 ? 3.572 18.515 9.421 1.00 83.75 163 LEU A C 1
ATOM 1236 O O . LEU A 1 163 ? 2.831 19.279 10.035 1.00 83.75 163 LEU A O 1
ATOM 1240 N N . TYR A 1 164 ? 3.204 17.905 8.298 1.00 75.12 164 TYR A N 1
ATOM 1241 C CA . TYR A 1 164 ? 1.897 18.094 7.698 1.00 75.12 164 TYR A CA 1
ATOM 1242 C C . TYR A 1 164 ? 0.763 17.549 8.574 1.00 75.12 164 TYR A C 1
ATOM 1244 O O . TYR A 1 164 ? -0.224 18.251 8.794 1.00 75.12 164 TYR A O 1
ATOM 1252 N N . ALA A 1 165 ? 0.924 16.350 9.136 1.00 77.19 165 ALA A N 1
ATOM 1253 C CA . ALA A 1 165 ? -0.052 15.760 10.046 1.00 77.19 165 ALA A CA 1
ATOM 1254 C C . ALA A 1 165 ? -0.226 16.598 11.326 1.00 77.19 165 ALA A C 1
ATOM 1256 O O . ALA A 1 165 ? -1.354 16.853 11.748 1.00 77.19 165 ALA A O 1
ATOM 1257 N N . ILE A 1 166 ? 0.880 17.082 11.907 1.00 81.81 166 ILE A N 1
ATOM 1258 C CA . ILE A 1 166 ? 0.879 17.884 13.140 1.00 81.81 166 ILE A CA 1
ATOM 1259 C C . ILE A 1 166 ? 0.259 19.270 12.907 1.00 81.81 166 ILE A C 1
ATOM 1261 O O . ILE A 1 166 ? -0.545 19.724 13.717 1.00 81.81 166 ILE A O 1
ATOM 1265 N N . LEU A 1 167 ? 0.623 19.954 11.816 1.00 76.00 167 LEU A N 1
ATOM 1266 C CA . LEU A 1 167 ? 0.192 21.334 11.551 1.00 76.00 167 LEU A CA 1
ATOM 1267 C C . LEU A 1 167 ? -1.185 21.424 10.880 1.00 76.00 167 LEU A C 1
ATOM 1269 O O . LEU A 1 167 ? -1.903 22.403 11.077 1.00 76.00 167 LEU A O 1
ATOM 1273 N N . GLY A 1 168 ? -1.540 20.443 10.049 1.00 69.44 168 GLY A N 1
ATOM 1274 C CA . GLY A 1 168 ? -2.769 20.451 9.256 1.00 69.44 168 GLY A CA 1
ATOM 1275 C C . GLY A 1 168 ? -3.981 19.840 9.964 1.00 69.44 168 GLY A C 1
ATOM 1276 O O . GLY A 1 168 ? -5.118 20.214 9.665 1.00 69.44 168 GLY A O 1
ATOM 1277 N N . GLY A 1 169 ? -3.753 18.913 10.899 1.00 70.31 169 GLY A N 1
ATOM 1278 C CA . GLY A 1 169 ? -4.807 18.116 11.525 1.00 70.31 169 GLY A CA 1
ATOM 1279 C C . GLY A 1 169 ? -5.555 17.206 10.536 1.00 70.31 169 GLY A C 1
ATOM 1280 O O . GLY A 1 169 ? -5.350 17.261 9.323 1.00 70.31 169 GLY A O 1
ATOM 1281 N N . LEU A 1 170 ? -6.474 16.384 11.058 1.00 66.44 170 LEU A N 1
ATOM 1282 C CA . LEU A 1 170 ? -7.252 15.397 10.282 1.00 66.44 170 LEU A CA 1
ATOM 1283 C C . LEU A 1 170 ? -7.942 15.996 9.045 1.00 66.44 170 LEU A C 1
ATOM 1285 O O . LEU A 1 170 ? -8.002 15.359 7.995 1.00 66.44 170 LEU A O 1
ATOM 1289 N N . LYS A 1 171 ? -8.421 17.245 9.145 1.00 64.62 171 LYS A N 1
ATOM 1290 C CA . LYS A 1 171 ? -9.134 17.908 8.048 1.00 64.62 171 LYS A CA 1
ATOM 1291 C C . LYS A 1 171 ? -8.242 18.228 6.853 1.00 64.62 171 LYS A C 1
ATOM 1293 O O . LYS A 1 171 ? -8.663 18.053 5.710 1.00 64.62 171 LYS A O 1
ATOM 1298 N N . ALA A 1 172 ? -7.029 18.721 7.095 1.00 67.62 172 ALA A N 1
ATOM 1299 C CA . ALA A 1 172 ? -6.105 18.989 6.002 1.00 67.62 172 ALA A CA 1
ATOM 1300 C C . ALA A 1 172 ? -5.715 17.676 5.316 1.00 67.62 172 ALA A C 1
ATOM 1302 O O . ALA A 1 172 ? -5.814 17.603 4.092 1.00 67.62 172 ALA A O 1
ATOM 1303 N N . VAL A 1 173 ? -5.391 16.647 6.109 1.00 68.50 173 VAL A N 1
ATOM 1304 C CA . VAL A 1 173 ? -4.982 15.320 5.625 1.00 68.50 173 VAL A CA 1
ATOM 1305 C C . VAL A 1 173 ? -6.016 14.714 4.679 1.00 68.50 173 VAL A C 1
ATOM 1307 O O . VAL A 1 173 ? -5.684 14.374 3.547 1.00 68.50 173 VAL A O 1
ATOM 1310 N N . ALA A 1 174 ? -7.293 14.712 5.059 1.00 67.56 174 ALA A N 1
ATOM 1311 C CA . ALA A 1 174 ? -8.350 14.187 4.193 1.00 67.56 174 ALA A CA 1
ATOM 1312 C C . ALA A 1 174 ? -8.439 14.915 2.831 1.00 67.56 174 ALA A C 1
ATOM 1314 O O . ALA A 1 174 ? -8.680 14.300 1.787 1.00 67.56 174 ALA A O 1
ATOM 1315 N N . VAL A 1 175 ? -8.223 16.237 2.814 1.00 68.62 175 VAL A N 1
ATOM 1316 C CA . VAL A 1 175 ? -8.258 17.032 1.575 1.00 68.62 175 VAL A CA 1
ATOM 1317 C C . VAL A 1 175 ? -7.030 16.761 0.708 1.00 68.62 175 VAL A C 1
ATOM 1319 O O . VAL A 1 175 ? -7.180 16.605 -0.507 1.00 68.62 175 VAL A O 1
ATOM 1322 N N . SER A 1 176 ? -5.829 16.684 1.293 1.00 73.38 176 SER A N 1
ATOM 1323 C CA . SER A 1 176 ? -4.631 16.337 0.522 1.00 73.38 176 SER A CA 1
ATOM 1324 C C . SER A 1 176 ? -4.722 14.941 -0.060 1.00 73.38 176 SER A C 1
ATOM 1326 O O . SER A 1 176 ? -4.353 14.764 -1.217 1.00 73.38 176 SER A O 1
ATOM 1328 N N . ASP A 1 177 ? -5.245 13.981 0.696 1.00 75.06 177 ASP A N 1
ATOM 1329 C CA . ASP A 1 177 ? -5.340 12.589 0.262 1.00 75.06 177 ASP A CA 1
ATOM 1330 C C . ASP A 1 177 ? -6.296 12.454 -0.916 1.00 75.06 177 ASP A C 1
ATOM 1332 O O . ASP A 1 177 ? -5.973 11.792 -1.896 1.00 75.06 177 ASP A O 1
ATOM 1336 N N . THR A 1 178 ? -7.408 13.191 -0.903 1.00 72.88 178 THR A N 1
ATOM 1337 C CA . THR A 1 178 ? -8.332 13.233 -2.045 1.00 72.88 178 THR A CA 1
ATOM 1338 C C . THR A 1 178 ? -7.645 13.769 -3.307 1.00 72.88 178 THR A C 1
ATOM 1340 O O . THR A 1 178 ? -7.765 13.188 -4.386 1.00 72.88 178 THR A O 1
ATOM 1343 N N . ILE A 1 179 ? -6.905 14.879 -3.196 1.00 78.62 179 ILE A N 1
ATOM 1344 C CA . ILE A 1 179 ? -6.223 15.500 -4.345 1.00 78.62 179 ILE A CA 1
ATOM 1345 C C . ILE A 1 179 ? -5.087 14.603 -4.852 1.00 78.62 179 ILE A C 1
ATOM 1347 O O . ILE A 1 179 ? -4.949 14.397 -6.060 1.00 78.62 179 ILE A O 1
ATOM 1351 N N . ASN A 1 180 ? -4.286 14.058 -3.936 1.00 79.94 180 ASN A N 1
ATOM 1352 C CA . ASN A 1 180 ? -3.179 13.167 -4.259 1.00 79.94 180 ASN A CA 1
ATOM 1353 C C . ASN A 1 180 ? -3.689 11.869 -4.885 1.00 79.94 180 ASN A C 1
ATOM 1355 O O . ASN A 1 180 ? -3.140 11.450 -5.897 1.00 79.94 180 ASN A O 1
ATOM 1359 N N . GLY A 1 181 ? -4.769 11.289 -4.359 1.00 80.25 181 GLY A N 1
ATOM 1360 C CA . GLY A 1 181 ? -5.412 10.103 -4.916 1.00 80.25 181 GLY A CA 1
ATOM 1361 C C . GLY A 1 181 ? -5.823 10.309 -6.373 1.00 80.25 181 GLY A C 1
ATOM 1362 O O . GLY A 1 181 ? -5.503 9.478 -7.219 1.00 80.25 181 GLY A O 1
ATOM 1363 N N . ILE A 1 182 ? -6.461 11.437 -6.707 1.00 82.50 182 ILE A N 1
ATOM 1364 C CA . ILE A 1 182 ? -6.810 11.758 -8.105 1.00 82.50 182 ILE A CA 1
ATOM 1365 C C . ILE A 1 182 ? -5.547 11.839 -8.975 1.00 82.50 182 ILE A C 1
ATOM 1367 O O . ILE A 1 182 ? -5.525 11.305 -10.084 1.00 82.50 182 ILE A O 1
ATOM 1371 N N . GLY A 1 183 ? -4.483 12.470 -8.473 1.00 85.44 183 GLY A N 1
ATOM 1372 C CA . GLY A 1 183 ? -3.193 12.519 -9.163 1.00 85.44 183 GLY A CA 1
ATOM 1373 C C . GLY A 1 183 ? -2.606 11.127 -9.410 1.00 85.44 183 GLY A C 1
ATOM 1374 O O . GLY A 1 183 ? -2.193 10.825 -10.529 1.00 85.44 183 GLY A O 1
ATOM 1375 N N . LEU A 1 184 ? -2.628 10.258 -8.397 1.00 85.62 184 LEU A N 1
ATOM 1376 C CA . LEU A 1 184 ? -2.162 8.874 -8.494 1.00 85.62 184 LEU A CA 1
ATOM 1377 C C . LEU A 1 184 ? -3.003 8.060 -9.479 1.00 85.62 184 LEU A C 1
ATOM 1379 O O . LEU A 1 184 ? -2.439 7.275 -10.231 1.00 85.62 184 LEU A O 1
ATOM 1383 N N . LEU A 1 185 ? -4.317 8.286 -9.541 1.00 85.62 185 LEU A N 1
ATOM 1384 C CA . LEU A 1 185 ? -5.196 7.642 -10.517 1.00 85.62 185 LEU A CA 1
ATOM 1385 C C . LEU A 1 185 ? -4.842 8.054 -11.954 1.00 85.62 185 LEU A C 1
ATOM 1387 O O . LEU A 1 185 ? -4.722 7.200 -12.831 1.00 85.62 185 LEU A O 1
ATOM 1391 N N . ILE A 1 186 ? -4.623 9.352 -12.193 1.00 88.50 186 ILE A N 1
ATOM 1392 C CA . ILE A 1 186 ? -4.199 9.860 -13.506 1.00 88.50 186 ILE A CA 1
ATOM 1393 C C . ILE A 1 186 ? -2.862 9.229 -13.905 1.00 88.50 186 ILE A C 1
ATOM 1395 O O . ILE A 1 186 ? -2.728 8.746 -15.029 1.00 88.50 186 ILE A O 1
ATOM 1399 N N . VAL A 1 187 ? -1.888 9.193 -12.993 1.00 87.62 187 VAL A N 1
ATOM 1400 C CA . VAL A 1 187 ? -0.578 8.567 -13.234 1.00 87.62 187 VAL A CA 1
ATOM 1401 C C . VAL A 1 187 ? -0.729 7.066 -13.496 1.00 87.62 187 VAL A C 1
ATOM 1403 O O . 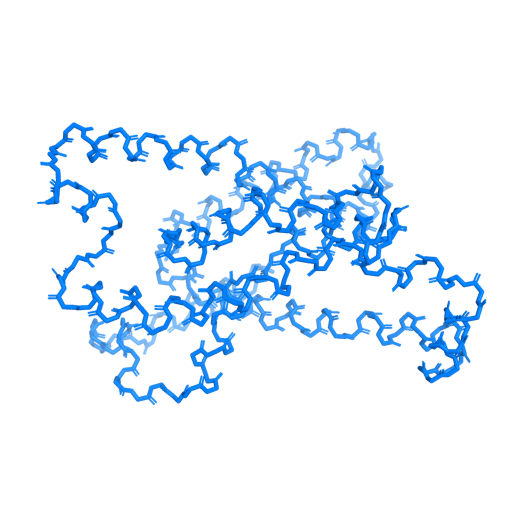VAL A 1 187 ? -0.167 6.566 -14.469 1.00 87.62 187 VAL A O 1
ATOM 1406 N N . GLY A 1 188 ? -1.528 6.365 -12.690 1.00 87.69 188 GLY A N 1
ATOM 1407 C CA . GLY A 1 188 ? -1.769 4.926 -12.798 1.00 87.69 188 GLY A CA 1
ATOM 1408 C C . GLY A 1 188 ? -2.410 4.506 -14.121 1.00 87.69 188 GLY A C 1
ATOM 1409 O O . GLY A 1 188 ? -2.127 3.417 -14.606 1.00 87.69 188 GLY A O 1
ATOM 1410 N N . ILE A 1 189 ? -3.211 5.375 -14.744 1.00 89.81 189 ILE A N 1
ATOM 1411 C CA . ILE A 1 189 ? -3.785 5.137 -16.078 1.00 89.81 189 ILE A CA 1
ATOM 1412 C C . ILE A 1 189 ? -2.818 5.581 -17.183 1.00 89.81 189 ILE A C 1
ATOM 1414 O O . ILE A 1 189 ? -2.626 4.877 -18.172 1.00 89.81 189 ILE A O 1
ATOM 1418 N N . THR A 1 190 ? -2.195 6.750 -17.031 1.00 91.88 190 THR A N 1
ATOM 1419 C CA . THR A 1 190 ? -1.400 7.369 -18.102 1.00 91.88 190 THR A CA 1
ATOM 1420 C C . THR A 1 190 ? -0.081 6.637 -18.337 1.00 91.88 190 THR A C 1
ATOM 1422 O O . THR A 1 190 ? 0.302 6.433 -19.486 1.00 91.88 190 THR A O 1
ATOM 1425 N N . VAL A 1 191 ? 0.618 6.213 -17.277 1.00 91.12 191 VAL A N 1
ATOM 1426 C CA . VAL A 1 191 ? 1.942 5.578 -17.396 1.00 91.12 191 VAL A CA 1
ATOM 1427 C C . VAL A 1 191 ? 1.890 4.268 -18.197 1.00 91.12 191 VAL A C 1
ATOM 1429 O O . VAL A 1 191 ? 2.676 4.145 -19.137 1.00 91.12 191 VAL A O 1
ATOM 1432 N N . PRO A 1 192 ? 0.967 3.318 -17.931 1.00 91.00 192 PRO A N 1
ATOM 1433 C CA . PRO A 1 192 ? 0.841 2.117 -18.756 1.00 91.00 192 PRO A CA 1
ATOM 1434 C C . PRO A 1 192 ? 0.492 2.423 -20.215 1.00 91.00 192 PRO A C 1
ATOM 1436 O O . PRO A 1 192 ? 1.075 1.824 -21.114 1.00 91.00 192 PRO A O 1
ATOM 1439 N N . LEU A 1 193 ? -0.411 3.379 -20.469 1.00 93.12 193 LEU A N 1
ATOM 1440 C CA . LEU A 1 193 ? -0.804 3.751 -21.834 1.00 93.12 193 LEU A CA 1
ATOM 1441 C C . LEU A 1 193 ? 0.367 4.334 -22.628 1.00 93.12 193 LEU A C 1
ATOM 1443 O O . LEU A 1 193 ? 0.598 3.927 -23.765 1.00 93.12 193 LEU A O 1
ATOM 1447 N N . LEU A 1 194 ? 1.133 5.248 -22.027 1.00 94.00 194 LEU A N 1
ATOM 1448 C CA . LEU A 1 194 ? 2.335 5.798 -22.652 1.00 94.00 194 LEU A CA 1
ATOM 1449 C C . LEU A 1 194 ? 3.404 4.721 -22.854 1.00 94.00 194 LEU A C 1
ATOM 1451 O O . LEU A 1 194 ? 4.023 4.682 -23.911 1.00 94.00 194 LEU A O 1
ATOM 1455 N N . GLY A 1 195 ? 3.593 3.823 -21.883 1.00 91.81 195 GLY A N 1
ATOM 1456 C CA . GLY A 1 195 ? 4.528 2.704 -22.003 1.00 91.81 195 GLY A CA 1
ATOM 1457 C C . GLY A 1 195 ? 4.188 1.778 -23.174 1.00 91.81 195 GLY A C 1
ATOM 1458 O O . GLY A 1 195 ? 5.065 1.440 -23.965 1.00 91.81 195 GLY A O 1
ATOM 1459 N N . LEU A 1 196 ? 2.909 1.427 -23.335 1.00 92.50 196 LEU A N 1
ATOM 1460 C CA . LEU A 1 196 ? 2.426 0.616 -24.456 1.00 92.50 196 LEU A CA 1
ATOM 1461 C C . LEU A 1 196 ? 2.582 1.342 -25.796 1.00 92.50 196 LEU A C 1
ATOM 1463 O O . LEU A 1 196 ? 3.057 0.745 -26.761 1.00 92.50 196 LEU A O 1
ATOM 1467 N N . ALA A 1 197 ? 2.237 2.631 -25.849 1.00 93.81 197 ALA A N 1
ATOM 1468 C CA . ALA A 1 197 ? 2.393 3.439 -27.054 1.00 93.81 197 ALA A CA 1
ATOM 1469 C C . ALA A 1 197 ? 3.864 3.589 -27.471 1.00 93.81 197 ALA A C 1
ATOM 1471 O O . ALA A 1 197 ? 4.175 3.501 -28.653 1.00 93.81 197 ALA A O 1
ATOM 1472 N N . LEU A 1 198 ? 4.785 3.759 -26.519 1.00 93.69 198 LEU A N 1
ATOM 1473 C CA . LEU A 1 198 ? 6.223 3.805 -26.802 1.00 93.69 198 LEU A CA 1
ATOM 1474 C C . LEU A 1 198 ? 6.769 2.452 -27.273 1.00 93.69 198 LEU A C 1
ATOM 1476 O O . LEU A 1 198 ? 7.675 2.421 -28.102 1.00 93.69 198 LEU A O 1
ATOM 1480 N N . LEU A 1 199 ? 6.223 1.346 -26.763 1.00 91.81 199 LEU A N 1
ATOM 1481 C CA . LEU A 1 199 ? 6.642 -0.003 -27.138 1.00 91.81 199 LEU A CA 1
ATOM 1482 C C . LEU A 1 199 ? 6.199 -0.383 -28.559 1.00 91.81 199 LEU A C 1
ATOM 1484 O O . LEU A 1 199 ? 6.975 -0.987 -29.295 1.00 91.81 199 LEU A O 1
ATOM 1488 N N . GLY A 1 200 ? 4.955 -0.066 -28.930 1.00 85.88 200 GLY A N 1
ATOM 1489 C CA . GLY A 1 200 ? 4.346 -0.503 -30.192 1.00 85.88 200 GLY A CA 1
ATOM 1490 C C . GLY A 1 200 ? 4.101 0.587 -31.232 1.00 85.88 200 GLY A C 1
ATOM 1491 O O . GLY A 1 200 ? 3.554 0.284 -32.285 1.00 85.88 200 GLY A O 1
ATOM 1492 N N . GLY A 1 201 ? 4.439 1.848 -30.951 1.00 89.56 201 GLY A N 1
ATOM 1493 C CA . GLY A 1 201 ? 4.035 3.018 -31.746 1.00 89.56 201 GLY A CA 1
ATOM 1494 C C . GLY A 1 201 ? 2.603 3.490 -31.448 1.00 89.56 201 GLY A C 1
ATOM 1495 O O . GLY A 1 201 ? 2.324 4.687 -31.473 1.00 89.56 201 GLY A O 1
ATOM 1496 N N . ASP A 1 202 ? 1.716 2.562 -31.089 1.00 91.62 202 ASP A N 1
ATOM 1497 C CA . ASP A 1 202 ? 0.385 2.802 -30.539 1.00 91.62 202 ASP A CA 1
ATOM 1498 C C . ASP A 1 202 ? 0.059 1.784 -29.430 1.00 91.62 202 ASP A C 1
ATOM 1500 O O . ASP A 1 202 ? 0.733 0.763 -29.269 1.00 91.62 202 ASP A O 1
ATOM 1504 N N . VAL A 1 203 ? -0.981 2.068 -28.640 1.00 91.50 203 VAL A N 1
ATOM 1505 C CA . VAL A 1 203 ? -1.352 1.249 -27.472 1.00 91.50 203 VAL A CA 1
ATOM 1506 C C . VAL A 1 203 ? -1.742 -0.179 -27.867 1.00 91.50 203 VAL A C 1
ATOM 1508 O O . VAL A 1 203 ? -1.382 -1.122 -27.165 1.00 91.50 203 VAL A O 1
ATOM 1511 N N . ILE A 1 204 ? -2.466 -0.357 -28.975 1.00 92.25 204 ILE A N 1
ATOM 1512 C CA . ILE A 1 204 ? -2.990 -1.663 -29.397 1.00 92.25 204 ILE A CA 1
ATOM 1513 C C . ILE A 1 204 ? -1.833 -2.546 -29.861 1.00 92.25 204 ILE A C 1
ATOM 1515 O O . ILE A 1 204 ? -1.712 -3.692 -29.420 1.00 92.25 204 ILE A O 1
ATOM 1519 N N . SER A 1 205 ? -0.940 -1.996 -30.681 1.00 91.31 205 SER A N 1
ATOM 1520 C CA . SER A 1 205 ? 0.277 -2.688 -31.108 1.00 91.31 205 SER A CA 1
ATOM 1521 C C . SER A 1 205 ? 1.180 -3.027 -29.920 1.00 91.31 205 SER A C 1
ATOM 1523 O O . SER A 1 205 ? 1.707 -4.137 -29.847 1.00 91.31 205 SER A O 1
ATOM 1525 N N . GLY A 1 206 ? 1.295 -2.130 -28.932 1.00 89.88 206 GLY A N 1
ATOM 1526 C CA . GLY A 1 206 ? 2.032 -2.386 -27.691 1.00 89.88 206 GLY A CA 1
ATOM 1527 C C . GLY A 1 206 ? 1.491 -3.585 -26.908 1.00 89.88 206 GLY A C 1
ATOM 1528 O O . GLY A 1 206 ? 2.264 -4.428 -26.450 1.00 89.88 206 GLY A O 1
ATOM 1529 N N . ILE A 1 207 ? 0.163 -3.720 -26.808 1.00 89.38 207 ILE A N 1
ATOM 1530 C CA . ILE A 1 207 ? -0.482 -4.889 -26.184 1.00 89.38 207 ILE A CA 1
ATOM 1531 C C . ILE A 1 207 ? -0.156 -6.166 -26.970 1.00 89.38 207 ILE A C 1
ATOM 1533 O O . ILE A 1 207 ? 0.165 -7.194 -26.369 1.00 89.38 207 ILE A O 1
ATOM 1537 N N . GLY A 1 208 ? -0.191 -6.104 -28.304 1.00 89.06 208 GLY A N 1
ATOM 1538 C CA . GLY A 1 208 ? 0.179 -7.223 -29.177 1.00 89.06 208 GLY A CA 1
ATOM 1539 C C . GLY A 1 208 ? 1.608 -7.718 -28.933 1.00 89.06 208 GLY A C 1
ATOM 1540 O O . GLY A 1 208 ? 1.849 -8.922 -28.844 1.00 89.06 208 GLY A O 1
ATOM 1541 N N . ILE A 1 209 ? 2.552 -6.795 -28.739 1.00 89.56 209 ILE A N 1
ATOM 1542 C CA . ILE A 1 209 ? 3.952 -7.124 -28.443 1.00 89.56 209 ILE A CA 1
ATOM 1543 C C . ILE A 1 209 ? 4.074 -7.831 -27.091 1.00 89.56 209 ILE A C 1
ATOM 1545 O O . ILE A 1 209 ? 4.716 -8.876 -27.015 1.00 89.56 209 ILE A O 1
ATOM 1549 N N . ILE A 1 210 ? 3.445 -7.311 -26.032 1.00 88.75 210 ILE A N 1
ATOM 1550 C CA . ILE A 1 210 ? 3.524 -7.927 -24.695 1.00 88.75 210 ILE A CA 1
ATOM 1551 C C . ILE A 1 210 ? 2.895 -9.321 -24.695 1.00 88.75 210 ILE A C 1
ATOM 1553 O O . ILE A 1 210 ? 3.486 -10.264 -24.177 1.00 88.75 210 ILE A O 1
ATOM 1557 N N . THR A 1 211 ? 1.719 -9.460 -25.306 1.00 88.06 211 THR A N 1
ATOM 1558 C CA . THR A 1 211 ? 0.989 -10.736 -25.358 1.00 88.06 211 THR A CA 1
ATOM 1559 C C . THR A 1 211 ? 1.712 -11.809 -26.171 1.00 88.06 211 THR A C 1
ATOM 1561 O O . THR A 1 211 ? 1.532 -12.992 -25.891 1.00 88.06 211 THR A O 1
ATOM 1564 N N . THR A 1 212 ? 2.550 -11.418 -27.135 1.00 90.06 212 THR A N 1
ATOM 1565 C CA . THR A 1 212 ? 3.291 -12.359 -27.989 1.00 90.06 212 THR A CA 1
ATOM 1566 C C . THR A 1 212 ? 4.686 -12.669 -27.447 1.00 90.06 212 THR A C 1
ATOM 1568 O O . THR A 1 212 ? 5.084 -13.831 -27.416 1.00 90.06 212 THR A O 1
ATOM 1571 N N . ASN A 1 213 ? 5.432 -11.650 -27.011 1.00 90.62 213 ASN A N 1
ATOM 1572 C CA . ASN A 1 213 ? 6.838 -11.801 -26.622 1.00 90.62 213 ASN A CA 1
ATOM 1573 C C . ASN A 1 213 ? 7.019 -12.182 -25.150 1.00 90.62 213 ASN A C 1
ATOM 1575 O O . ASN A 1 213 ? 8.017 -12.815 -24.820 1.00 90.62 213 ASN A O 1
ATOM 1579 N N . HIS A 1 214 ? 6.077 -11.791 -24.285 1.00 87.06 214 HIS A N 1
ATOM 1580 C CA . HIS A 1 214 ? 6.140 -12.023 -22.840 1.00 87.06 214 HIS A CA 1
ATOM 1581 C C . HIS A 1 214 ? 4.814 -12.545 -22.251 1.00 87.06 214 HIS A C 1
ATOM 1583 O O . HIS A 1 214 ? 4.316 -11.995 -21.258 1.00 87.06 214 HIS A O 1
ATOM 1589 N N . PRO A 1 215 ? 4.199 -13.600 -22.824 1.00 87.25 215 PRO A N 1
ATOM 1590 C CA . PRO A 1 215 ? 2.935 -14.144 -22.323 1.00 87.25 215 PRO A CA 1
ATOM 1591 C C . PRO A 1 215 ? 3.032 -14.636 -20.870 1.00 87.25 215 PRO A C 1
ATOM 1593 O O . PRO A 1 215 ? 2.045 -14.603 -20.137 1.00 87.25 215 PRO A O 1
ATOM 1596 N N . GLU A 1 216 ? 4.218 -15.042 -20.414 1.00 88.12 216 GLU A N 1
ATOM 1597 C CA . GLU A 1 216 ? 4.475 -15.467 -19.038 1.00 88.12 216 GLU A CA 1
ATOM 1598 C C . GLU A 1 216 ? 4.209 -14.359 -18.015 1.00 88.12 216 GLU A C 1
ATOM 1600 O O . GLU A 1 216 ? 3.766 -14.646 -16.902 1.00 88.12 216 GLU A O 1
ATOM 1605 N N . LYS A 1 217 ? 4.410 -13.090 -18.394 1.00 87.88 217 LYS A N 1
ATOM 1606 C CA . LYS A 1 217 ? 4.132 -11.937 -17.529 1.00 87.88 217 LYS A CA 1
ATOM 1607 C C . LYS A 1 217 ? 2.640 -11.754 -17.285 1.00 87.88 217 LYS A C 1
ATOM 1609 O O . LYS A 1 217 ? 2.261 -11.261 -16.227 1.00 87.88 217 LYS A O 1
ATOM 1614 N N . LEU A 1 218 ? 1.803 -12.211 -18.216 1.00 88.88 218 LEU A N 1
ATOM 1615 C CA . LEU A 1 218 ? 0.346 -12.118 -18.141 1.00 88.88 218 LEU A CA 1
ATOM 1616 C C . LEU A 1 218 ? -0.304 -13.280 -17.375 1.00 88.88 218 LEU A C 1
ATOM 1618 O O . LEU A 1 218 ? -1.528 -13.339 -17.252 1.00 88.88 218 LEU A O 1
ATOM 1622 N N . ASN A 1 219 ? 0.492 -14.206 -16.837 1.00 89.81 219 ASN A N 1
ATOM 1623 C CA . ASN A 1 219 ? -0.026 -15.306 -16.038 1.00 89.81 219 ASN A CA 1
ATOM 1624 C C . ASN A 1 219 ? -0.506 -14.811 -14.661 1.00 89.81 219 ASN A C 1
ATOM 1626 O O . ASN A 1 219 ? 0.297 -14.439 -13.808 1.00 89.81 219 ASN A O 1
ATOM 1630 N N . ALA A 1 220 ? -1.823 -14.848 -14.448 1.00 87.31 220 ALA A N 1
ATOM 1631 C CA . ALA A 1 220 ? -2.479 -14.461 -13.196 1.00 87.31 220 ALA A CA 1
ATOM 1632 C C . ALA A 1 220 ? -2.572 -15.589 -12.148 1.00 87.31 220 ALA A C 1
ATOM 1634 O O . ALA A 1 220 ? -2.892 -15.326 -10.993 1.00 87.31 220 ALA A O 1
ATOM 1635 N N . ILE A 1 221 ? -2.328 -16.846 -12.533 1.00 88.12 221 ILE A N 1
ATOM 1636 C CA . ILE A 1 221 ? -2.344 -18.002 -11.616 1.00 88.12 221 ILE A CA 1
ATOM 1637 C C . ILE A 1 221 ? -0.972 -18.153 -10.951 1.00 88.12 221 ILE A C 1
ATOM 1639 O O . ILE A 1 221 ? -0.876 -18.472 -9.764 1.00 88.12 221 ILE A O 1
ATOM 1643 N N . GLY A 1 222 ? 0.083 -17.908 -11.730 1.00 86.56 222 GLY A N 1
ATOM 1644 C CA . GLY A 1 222 ? 1.463 -18.090 -11.308 1.00 86.56 222 GLY A CA 1
ATOM 1645 C C . GLY A 1 222 ? 1.827 -19.554 -11.031 1.00 86.56 222 GLY A C 1
ATOM 1646 O O . GLY A 1 222 ? 1.127 -20.499 -11.397 1.00 86.56 222 GLY A O 1
ATOM 1647 N N . SER A 1 223 ? 2.970 -19.725 -10.389 1.00 88.00 223 SER A N 1
ATOM 1648 C CA . SER A 1 223 ? 3.620 -20.961 -9.979 1.00 88.00 223 SER A CA 1
ATOM 1649 C C . SER A 1 223 ? 3.806 -20.975 -8.459 1.00 88.00 223 SER A C 1
ATOM 1651 O O . SER A 1 223 ? 3.580 -19.979 -7.773 1.00 88.00 223 SER A O 1
ATOM 1653 N N . ALA A 1 224 ? 4.248 -22.104 -7.903 1.00 86.75 224 ALA A N 1
ATOM 1654 C CA . ALA A 1 224 ? 4.482 -22.227 -6.463 1.00 86.75 224 ALA A CA 1
ATOM 1655 C C . ALA A 1 224 ? 5.588 -21.293 -5.927 1.00 86.75 224 ALA A C 1
ATOM 1657 O O . ALA A 1 224 ? 5.621 -21.027 -4.728 1.00 86.75 224 ALA A O 1
ATOM 1658 N N . SER A 1 225 ? 6.482 -20.812 -6.796 1.00 86.88 225 SER A N 1
ATOM 1659 C CA . SER A 1 225 ? 7.570 -19.886 -6.456 1.00 86.88 225 SER A CA 1
ATOM 1660 C C . SER A 1 225 ? 7.226 -18.414 -6.676 1.00 86.88 225 SER A C 1
ATOM 1662 O O . SER A 1 225 ? 8.054 -17.554 -6.377 1.00 86.88 225 SER A O 1
ATOM 1664 N N . ASP A 1 226 ? 6.049 -18.115 -7.225 1.00 88.75 226 ASP A N 1
ATOM 1665 C CA . ASP A 1 226 ? 5.642 -16.733 -7.453 1.00 88.75 226 ASP A CA 1
ATOM 1666 C C . ASP A 1 226 ? 5.210 -16.046 -6.151 1.00 88.75 226 ASP A C 1
ATOM 1668 O O . ASP A 1 226 ? 4.877 -16.722 -5.175 1.00 88.75 226 ASP A O 1
ATOM 1672 N N . PRO A 1 227 ? 5.184 -14.700 -6.109 1.00 84.56 227 PRO A N 1
ATOM 1673 C CA . PRO A 1 227 ? 4.869 -13.948 -4.896 1.00 84.56 227 PRO A CA 1
ATOM 1674 C C . PRO A 1 227 ? 3.491 -14.271 -4.322 1.00 84.56 227 PRO A C 1
ATOM 1676 O O . PRO A 1 227 ? 3.269 -14.143 -3.121 1.00 84.56 227 PRO A O 1
ATOM 1679 N N . THR A 1 228 ? 2.540 -14.657 -5.175 1.00 88.38 228 THR A N 1
ATOM 1680 C CA . THR A 1 228 ? 1.189 -15.044 -4.758 1.00 88.38 228 THR A CA 1
ATOM 1681 C C . THR A 1 228 ? 0.759 -16.327 -5.473 1.00 88.38 228 THR A C 1
ATOM 1683 O O . THR A 1 228 ? 0.052 -16.269 -6.477 1.00 88.38 228 THR A O 1
ATOM 1686 N N . PRO A 1 229 ? 1.175 -17.508 -4.978 1.00 89.44 229 PRO A N 1
ATOM 1687 C CA . PRO A 1 229 ? 0.764 -18.779 -5.563 1.00 89.44 229 PRO A CA 1
ATOM 1688 C C . PRO A 1 229 ? -0.747 -18.973 -5.441 1.00 89.44 229 PRO A C 1
ATOM 1690 O O . PRO A 1 229 ? -1.307 -18.733 -4.377 1.00 89.44 229 PRO A O 1
ATOM 1693 N N . PHE A 1 230 ? -1.410 -19.503 -6.468 1.00 88.75 230 PHE A N 1
ATOM 1694 C CA . PHE A 1 230 ? -2.875 -19.632 -6.495 1.00 88.75 230 PHE A CA 1
ATOM 1695 C C . PHE A 1 230 ? -3.506 -20.288 -5.250 1.00 88.75 230 PHE A C 1
ATOM 1697 O O . PHE A 1 230 ? -4.575 -19.885 -4.802 1.00 88.75 230 PHE A O 1
ATOM 1704 N N . GLY A 1 231 ? -2.837 -21.272 -4.641 1.00 86.44 231 GLY A N 1
ATOM 1705 C CA . GLY A 1 231 ? -3.331 -21.922 -3.422 1.00 86.44 231 GLY A CA 1
ATOM 1706 C C . GLY A 1 231 ? -3.466 -20.981 -2.216 1.00 86.44 231 GLY A C 1
ATOM 1707 O O . GLY A 1 231 ? -4.296 -21.235 -1.342 1.00 86.44 231 GLY A O 1
ATOM 1708 N N . THR A 1 232 ? -2.703 -19.883 -2.157 1.00 89.31 232 THR A N 1
ATOM 1709 C CA . THR A 1 232 ? -2.759 -18.927 -1.037 1.00 89.31 232 THR A CA 1
ATOM 1710 C C . THR A 1 232 ? -4.065 -18.143 -1.000 1.00 89.31 232 THR A C 1
ATOM 1712 O O . THR A 1 232 ? -4.497 -17.756 0.089 1.00 89.31 232 THR A O 1
ATOM 1715 N N . VAL A 1 233 ? -4.736 -18.007 -2.152 1.00 88.62 233 VAL A N 1
ATOM 1716 C CA . VAL A 1 233 ? -6.062 -17.388 -2.296 1.00 88.62 233 VAL A CA 1
ATOM 1717 C C . VAL A 1 23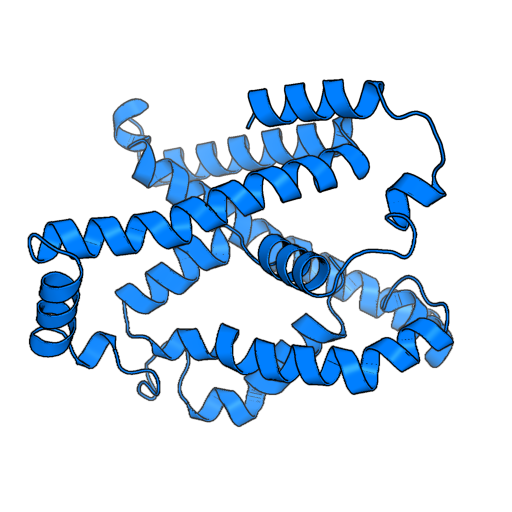3 ? -7.065 -18.016 -1.328 1.00 88.62 233 VAL A C 1
ATOM 1719 O O . VAL A 1 233 ? -7.810 -17.303 -0.659 1.00 88.62 233 VAL A O 1
ATOM 1722 N N . PHE A 1 234 ? -7.045 -19.345 -1.204 1.00 87.94 234 PHE A N 1
ATOM 1723 C CA . PHE A 1 234 ? -8.006 -20.107 -0.400 1.00 87.94 234 PHE A CA 1
ATOM 1724 C C . PHE A 1 234 ? -7.545 -20.386 1.031 1.00 87.94 234 PHE A C 1
ATOM 1726 O O . PHE A 1 234 ? -8.338 -20.877 1.832 1.00 87.94 234 PHE A O 1
ATOM 1733 N N . THR A 1 235 ? -6.280 -20.114 1.358 1.00 86.00 235 THR A N 1
ATOM 1734 C CA . THR A 1 235 ? -5.728 -20.397 2.688 1.00 86.00 235 THR A CA 1
ATOM 1735 C C . THR A 1 235 ? -5.623 -19.129 3.519 1.00 86.00 235 THR A C 1
ATOM 1737 O O . THR A 1 235 ? -6.503 -18.877 4.326 1.00 86.00 235 THR A O 1
ATOM 1740 N N . GLY A 1 236 ? -4.578 -18.320 3.346 1.00 84.19 236 GLY A N 1
ATOM 1741 C CA . GLY A 1 236 ? -4.327 -17.138 4.179 1.00 84.19 236 GLY A CA 1
ATOM 1742 C C . GLY A 1 236 ? -4.906 -15.843 3.615 1.00 84.19 236 GLY A C 1
ATOM 1743 O O . GLY A 1 236 ? -5.342 -14.969 4.363 1.00 84.19 236 GLY A O 1
ATOM 1744 N N . MET A 1 237 ? -4.939 -15.718 2.291 1.00 89.12 237 MET A N 1
ATOM 1745 C CA . MET A 1 237 ? -5.222 -14.454 1.617 1.00 89.12 237 MET A CA 1
ATOM 1746 C C . MET A 1 237 ? -6.675 -14.005 1.773 1.00 89.12 237 MET A C 1
ATOM 1748 O O . MET A 1 237 ? -6.933 -12.821 1.974 1.00 89.12 237 MET A O 1
ATOM 1752 N N . VAL A 1 238 ? -7.627 -14.943 1.750 1.00 85.88 238 VAL A N 1
ATOM 1753 C CA . VAL A 1 238 ? -9.043 -14.636 1.998 1.00 85.88 238 VAL A CA 1
ATOM 1754 C C . VAL A 1 238 ? -9.253 -14.023 3.385 1.00 85.88 238 VAL A C 1
ATOM 1756 O O . VAL A 1 238 ? -9.982 -13.043 3.519 1.00 85.88 238 VAL A O 1
ATOM 1759 N N . PHE A 1 239 ? -8.567 -14.533 4.412 1.00 87.19 239 PHE A N 1
ATOM 1760 C CA . PHE A 1 239 ? -8.658 -13.985 5.766 1.00 87.19 239 PHE A CA 1
ATOM 1761 C C . PHE A 1 239 ? -7.951 -12.639 5.874 1.00 87.19 239 PHE A C 1
ATOM 1763 O O . PHE A 1 239 ? -8.493 -11.728 6.495 1.00 87.19 239 PHE A O 1
ATOM 1770 N N . ALA A 1 240 ? -6.786 -12.493 5.236 1.00 87.56 240 ALA A N 1
ATOM 1771 C CA . ALA A 1 240 ? -6.066 -11.226 5.188 1.00 87.56 240 ALA A CA 1
ATOM 1772 C C . ALA A 1 240 ? -6.915 -10.125 4.534 1.00 87.56 240 ALA A C 1
ATOM 1774 O O . ALA A 1 240 ? -7.031 -9.039 5.093 1.00 87.56 240 ALA A O 1
ATOM 1775 N N . ASN A 1 241 ? -7.583 -10.418 3.414 1.00 88.00 241 ASN A N 1
ATOM 1776 C CA . ASN A 1 241 ? -8.459 -9.459 2.745 1.00 88.00 241 ASN A CA 1
ATOM 1777 C C . ASN A 1 241 ? -9.748 -9.183 3.514 1.00 88.00 241 ASN A C 1
ATOM 1779 O O . ASN A 1 241 ? -10.172 -8.034 3.577 1.00 88.00 241 ASN A O 1
ATOM 1783 N N . LEU A 1 242 ? -10.364 -10.183 4.146 1.00 87.25 242 LEU A N 1
ATOM 1784 C CA . LEU A 1 242 ? -11.515 -9.933 5.017 1.00 87.25 242 LEU A CA 1
ATOM 1785 C C . LEU A 1 242 ? -11.130 -9.052 6.208 1.00 87.25 242 LEU A C 1
ATOM 1787 O O . LEU A 1 242 ? -11.847 -8.105 6.516 1.00 87.25 242 LEU A O 1
ATOM 1791 N N . PHE A 1 243 ? -9.987 -9.308 6.843 1.00 86.00 243 PHE A N 1
ATOM 1792 C CA . PHE A 1 243 ? -9.462 -8.434 7.886 1.00 86.00 243 PHE A CA 1
ATOM 1793 C C . PHE A 1 243 ? -9.207 -7.023 7.344 1.00 86.00 243 PHE A C 1
ATOM 1795 O O . PHE A 1 243 ? -9.722 -6.055 7.898 1.00 86.00 243 PHE A O 1
ATOM 1802 N N . TYR A 1 244 ? -8.479 -6.901 6.236 1.00 83.25 244 TYR A N 1
ATOM 1803 C CA . TYR A 1 244 ? -8.111 -5.609 5.670 1.00 83.25 244 TYR A CA 1
ATOM 1804 C C . TYR A 1 244 ? -9.340 -4.788 5.249 1.00 83.25 244 TYR A C 1
ATOM 1806 O O . TYR A 1 244 ? -9.484 -3.644 5.651 1.00 83.25 244 TYR A O 1
ATOM 1814 N N . TRP A 1 245 ? -10.281 -5.373 4.510 1.00 83.56 245 TRP A N 1
ATOM 1815 C CA . TRP A 1 245 ? -11.421 -4.634 3.956 1.00 83.56 245 TRP A CA 1
ATOM 1816 C C . TRP A 1 245 ? -12.633 -4.538 4.879 1.00 83.56 245 TRP A C 1
ATOM 1818 O O . TRP A 1 245 ? -13.461 -3.648 4.691 1.00 83.56 245 TRP A O 1
ATOM 1828 N N . CYS A 1 246 ? -12.772 -5.440 5.855 1.00 81.62 246 CYS A N 1
ATOM 1829 C CA . CYS A 1 246 ? -13.905 -5.409 6.784 1.00 81.62 246 CYS A CA 1
ATOM 1830 C C . CYS A 1 246 ? -13.531 -4.844 8.157 1.00 81.62 246 CYS A C 1
ATOM 1832 O O . CYS A 1 246 ? -14.414 -4.378 8.863 1.00 81.62 246 CYS A O 1
ATOM 1834 N N . SER A 1 247 ? -12.264 -4.919 8.573 1.00 75.00 247 SER A N 1
ATOM 1835 C CA . SER A 1 247 ? -11.856 -4.618 9.956 1.00 75.00 247 SER A CA 1
ATOM 1836 C C . SER A 1 247 ? -10.796 -3.523 10.064 1.00 75.00 247 SER A C 1
ATOM 1838 O O . SER A 1 247 ? -10.755 -2.833 11.081 1.00 75.00 247 SER A O 1
ATOM 1840 N N . ASN A 1 248 ? -9.949 -3.347 9.048 1.00 70.75 248 ASN A N 1
ATOM 1841 C CA . ASN A 1 248 ? -8.917 -2.319 9.062 1.00 70.75 248 ASN A CA 1
ATOM 1842 C C . ASN A 1 248 ? -9.549 -0.947 8.799 1.00 70.75 248 ASN A C 1
ATOM 1844 O O . ASN A 1 248 ? -10.135 -0.707 7.744 1.00 70.75 248 ASN A O 1
ATOM 1848 N N . GLN A 1 249 ? -9.471 -0.065 9.790 1.00 60.41 249 GLN A N 1
ATOM 1849 C CA . GLN A 1 249 ? -10.001 1.292 9.720 1.00 60.41 249 GLN A CA 1
ATOM 1850 C C . GLN A 1 249 ? -8.806 2.246 9.663 1.00 60.41 249 GLN A C 1
ATOM 1852 O O . GLN A 1 249 ? -8.074 2.368 10.650 1.00 60.41 249 GLN A O 1
ATOM 1857 N N . TYR A 1 250 ? -8.600 2.837 8.484 1.00 48.62 250 TYR A N 1
ATOM 1858 C CA . TYR A 1 250 ? -7.646 3.921 8.235 1.00 48.62 250 TYR A CA 1
ATOM 1859 C C . TYR A 1 250 ? -8.240 5.274 8.627 1.00 48.62 250 TYR A C 1
ATOM 1861 O O . TYR A 1 250 ? -9.463 5.458 8.418 1.00 48.62 250 TYR A O 1
#

Secondary structure (DSSP, 8-state):
-HHHHHHHHHHHTT--S-HHHHHHGGG---HHHHHHHHHHHH--HIIIIIIHHHHHHS-GGGGHHHHHHHHHHHHIIIIIHHHHHHHT-SSHHHHHHHHS-HHHHHHHHHHHHHHIIIIIHHHHHHHHHHHHHHHHTHHHHHT--HHHHHHHHHHHHHHHHHHHHHHHHHHHHHHHHHHHHHHHHHHHHHHHHHHHHHHHSSHHHHHHHHHHH-GGGG-SS--TTSSS-GGGGGTTHHHHHHHHHHT---